Protein AF-A0A6V7V0T9-F1 (afdb_monomer_lite)

Organism: Meloidogyne enterolobii (NCBI:txid390850)

Secondary structure (DSSP, 8-state):
--SSSHHHHHHHHHHHHHHHTSS-PPP--------PPP------S--PPPPPHHHHHHHHHHHHHHHHHHHHHHHHHHHH----S-TTSEEEEEETTTEEEEEESS-HHHHHHHHHIIIIIHHHHHHHHHHHHHGGGTS-HHHHHHHHHHHHHHHHHHHH-HHHHHHHHHHHHHHHHHHHHH--HHHHHHHHHHHHHHHHHSGGGT-S-HHHHHHHHHHHHHHHHHHHHHHHHHHHHHHHHHGGG--

Radius of gyration: 28.87 Å; chains: 1; bounding box: 74×53×65 Å

Sequence (247 aa):
MTHRYKNGLNNKIEQEQQNSIKQHPPNPSNPLNPSIPPHKSTSPLFNYPPLPKWEMRICWLISFGTVAYAWFCVWLASSKWEFKIGRSQASISNLPFFGMKIKDESNWEWFRWSPFATSQYLPLLVGHSILFNFLPVFFPERIWNKIYLVLSMAGSAWVFTPRLLLASLMQGFLILGFTLYFRQTFVVWLSALPILYVVMNHTDWIHNDVFLVLLFISYTLLSYISFCLELVKTFGGKTRRKTSWKT

pLDDT: mean 77.86, std 16.86, range [38.59, 97.0]

Foldseek 3Di:
DPPPPVVVVVVVVVVVVVVVVPPDDDDPDDDDDPDPDPPPPPDPPDDDDPPDPVVVVVVVVVVVVVVVVVVVVVVVCQVPDDDPDPPPFWDFDQDVPPGTDIDGPPCVLCVVCVCLCPPQVVVLVVVLVVCVVPVCVPDPPVVCVVVNVVVVLVSCCVSQNNLLSVLLVVLLVQLLVQCVVPLDLVSSVVSLVVSLVCCQPVVVVRDPDSSSSCVSNVVSSVVSSVVSNVVSVVVVVVVVVVVPPDD

Structure (mmCIF, N/CA/C/O backbone):
data_AF-A0A6V7V0T9-F1
#
_entry.id   AF-A0A6V7V0T9-F1
#
loop_
_atom_site.group_PDB
_atom_site.id
_atom_site.type_symbol
_atom_site.label_atom_id
_atom_site.label_alt_id
_atom_site.label_comp_id
_atom_site.label_asym_id
_atom_site.label_entity_id
_atom_site.label_seq_id
_atom_site.pdbx_PDB_ins_code
_atom_site.Cartn_x
_atom_site.Cartn_y
_atom_site.Cartn_z
_atom_site.occupancy
_atom_site.B_iso_or_equiv
_atom_site.auth_seq_id
_atom_site.auth_comp_id
_atom_site.auth_asym_id
_atom_site.auth_atom_id
_atom_site.pdbx_PDB_model_num
ATOM 1 N N . MET A 1 1 ? -44.231 24.595 -2.207 1.00 47.56 1 MET A N 1
ATOM 2 C CA . MET A 1 1 ? -45.364 23.716 -1.821 1.00 47.56 1 MET A CA 1
ATOM 3 C C . MET A 1 1 ? -44.889 22.309 -1.419 1.00 47.56 1 MET A C 1
ATOM 5 O O . MET A 1 1 ? -45.430 21.317 -1.875 1.00 47.56 1 MET A O 1
ATOM 9 N N . THR A 1 2 ? -43.896 22.190 -0.533 1.00 47.31 2 THR A N 1
ATOM 10 C CA . THR A 1 2 ? -43.277 20.891 -0.164 1.00 47.31 2 THR A CA 1
ATOM 11 C C . THR A 1 2 ? -43.264 20.629 1.345 1.00 47.31 2 THR A C 1
ATOM 13 O O . THR A 1 2 ? -42.843 19.567 1.787 1.00 47.31 2 THR A O 1
ATOM 16 N N . HIS A 1 3 ? -43.787 21.560 2.151 1.00 44.38 3 HIS A N 1
ATOM 17 C CA . HIS A 1 3 ? -43.772 21.465 3.615 1.00 44.38 3 HIS A CA 1
ATOM 18 C C . HIS A 1 3 ? -45.053 20.875 4.236 1.00 44.38 3 HIS A C 1
ATOM 20 O O . HIS A 1 3 ? -45.062 20.574 5.425 1.00 44.38 3 HIS A O 1
ATOM 26 N N . ARG A 1 4 ? -46.128 20.674 3.454 1.00 45.56 4 ARG A N 1
ATOM 27 C CA . ARG A 1 4 ? -47.419 20.148 3.956 1.00 45.56 4 ARG A CA 1
ATOM 28 C C . ARG A 1 4 ? -47.570 18.624 3.875 1.00 45.56 4 ARG A C 1
ATOM 30 O O . ARG A 1 4 ? -48.414 18.082 4.572 1.00 45.56 4 ARG A O 1
ATOM 37 N N . TYR A 1 5 ? -46.752 17.934 3.077 1.00 43.44 5 TYR A N 1
ATOM 38 C CA . TYR A 1 5 ? -46.884 16.482 2.874 1.00 43.44 5 TYR A CA 1
ATOM 39 C C . TYR A 1 5 ? -46.157 15.636 3.935 1.00 43.44 5 TYR A C 1
ATOM 41 O O . TYR A 1 5 ? -46.573 14.516 4.214 1.00 43.44 5 TYR A O 1
ATOM 49 N N . LYS A 1 6 ? -45.110 16.169 4.582 1.00 47.28 6 LYS A N 1
ATOM 50 C CA . LYS A 1 6 ? -44.353 15.428 5.612 1.00 47.28 6 LYS A CA 1
ATOM 51 C C . LYS A 1 6 ? -45.116 15.243 6.928 1.00 47.28 6 LYS A C 1
ATOM 53 O O . LYS A 1 6 ? -44.933 14.225 7.583 1.00 47.28 6 LYS A O 1
ATOM 58 N N . ASN A 1 7 ? -46.006 16.168 7.286 1.00 48.03 7 ASN A N 1
ATOM 59 C CA . ASN A 1 7 ? -46.720 16.097 8.565 1.00 48.03 7 ASN A CA 1
ATOM 60 C C . ASN A 1 7 ? -47.875 15.079 8.553 1.00 48.03 7 ASN A C 1
ATOM 62 O O . ASN A 1 7 ? -48.229 14.552 9.600 1.00 48.03 7 ASN A O 1
ATOM 66 N N . GLY A 1 8 ? -48.437 14.760 7.380 1.00 46.69 8 GLY A N 1
ATOM 67 C CA . GLY A 1 8 ? -49.516 13.770 7.265 1.00 46.69 8 GLY A CA 1
ATOM 68 C C . GLY A 1 8 ? -49.041 12.318 7.389 1.00 46.69 8 GLY A C 1
ATOM 69 O O . GLY A 1 8 ? -49.789 11.472 7.869 1.00 46.69 8 GLY A O 1
ATOM 70 N N . LEU A 1 9 ? -47.796 12.028 6.991 1.00 52.12 9 LEU A N 1
ATOM 71 C CA . LEU A 1 9 ? -47.254 10.667 7.023 1.00 52.12 9 LEU A CA 1
ATOM 72 C C . LEU A 1 9 ? -46.860 10.235 8.446 1.00 52.12 9 LEU A C 1
ATOM 74 O O . LEU A 1 9 ? -47.127 9.101 8.830 1.00 52.12 9 LEU A O 1
ATOM 78 N N . ASN A 1 10 ? -46.295 11.147 9.246 1.00 51.97 10 ASN A N 1
ATOM 79 C CA . ASN A 1 10 ? -45.895 10.843 10.625 1.00 51.97 10 ASN A CA 1
ATOM 80 C C . ASN A 1 10 ? -47.097 10.533 11.530 1.00 51.97 10 ASN A C 1
ATOM 82 O O . ASN A 1 10 ? -47.052 9.567 12.284 1.00 51.97 10 ASN A O 1
ATOM 86 N N . ASN A 1 11 ? -48.201 11.271 11.387 1.00 53.25 11 ASN A N 1
ATOM 87 C CA . ASN A 1 11 ? -49.389 11.054 12.220 1.00 53.25 11 ASN A CA 1
ATOM 88 C C . ASN A 1 11 ? -50.080 9.708 11.934 1.00 53.25 11 ASN A C 1
ATOM 90 O O . ASN A 1 11 ? -50.718 9.141 12.818 1.00 53.25 11 ASN A O 1
ATOM 94 N N . LYS A 1 12 ? -49.947 9.179 10.710 1.00 56.56 12 LYS A N 1
ATOM 95 C CA . LYS A 1 12 ? -50.538 7.887 10.335 1.00 56.56 12 LYS A CA 1
ATOM 96 C C . LYS A 1 12 ? -49.750 6.703 10.914 1.00 56.56 12 LYS A C 1
ATOM 98 O O . LYS A 1 12 ? -50.355 5.723 11.335 1.00 56.56 12 LYS A O 1
ATOM 103 N N . ILE A 1 13 ? -48.423 6.829 11.004 1.00 57.12 13 ILE A N 1
ATOM 104 C CA . ILE A 1 13 ? -47.539 5.803 11.583 1.00 57.12 13 ILE A CA 1
ATOM 105 C C . ILE A 1 13 ? -47.730 5.711 13.108 1.00 57.12 13 ILE A C 1
ATOM 107 O O . ILE A 1 13 ? -47.770 4.610 13.656 1.00 57.12 13 ILE A O 1
ATOM 111 N N . GLU A 1 14 ? -47.925 6.842 13.797 1.00 56.81 14 GLU A N 1
ATOM 112 C CA . GLU A 1 14 ? -48.186 6.849 15.246 1.00 56.81 14 GLU A CA 1
ATOM 113 C C . GLU A 1 14 ? -49.539 6.208 15.610 1.00 56.81 14 GLU A C 1
ATOM 115 O O . GLU A 1 14 ? -49.636 5.493 16.611 1.00 56.81 14 GLU A O 1
ATOM 120 N N . GLN A 1 15 ? -50.572 6.380 14.774 1.00 55.31 15 GLN A N 1
ATOM 121 C CA . GLN A 1 15 ? -51.881 5.754 14.998 1.00 55.31 15 GLN A CA 1
ATOM 122 C C . GLN A 1 15 ? -51.881 4.236 14.747 1.00 55.31 15 GLN A C 1
ATOM 124 O O . GLN A 1 15 ? -52.526 3.499 15.495 1.00 55.31 15 GLN A O 1
ATOM 129 N N . GLU A 1 16 ? -51.139 3.740 13.750 1.00 55.50 16 GLU A N 1
ATOM 130 C CA . GLU A 1 16 ? -50.997 2.291 13.523 1.00 55.50 16 GLU A CA 1
ATOM 131 C C . GLU A 1 16 ? -50.195 1.607 14.644 1.00 55.50 16 GLU A C 1
ATOM 133 O O . GLU A 1 16 ? -50.571 0.519 15.090 1.00 55.50 16 GLU A O 1
ATOM 138 N N . GLN A 1 17 ? -49.166 2.267 15.194 1.00 52.41 17 GLN A N 1
ATOM 139 C CA . GLN A 1 17 ? -48.431 1.740 16.351 1.00 52.41 17 GLN A CA 1
ATOM 140 C C . GLN A 1 17 ? -49.279 1.695 17.630 1.00 52.41 17 GLN A C 1
ATOM 142 O O . GLN A 1 17 ? -49.216 0.706 18.361 1.00 52.41 17 GLN A O 1
ATOM 147 N N . GLN A 1 18 ? -50.110 2.708 17.900 1.00 50.44 18 GLN A N 1
ATOM 148 C CA . GLN A 1 18 ? -50.985 2.694 19.080 1.00 50.44 18 GLN A CA 1
ATOM 149 C C . GLN A 1 18 ? -52.107 1.653 18.992 1.00 50.44 18 GLN A C 1
ATOM 151 O O . GLN A 1 18 ? -52.486 1.081 20.018 1.00 50.44 18 GLN A O 1
ATOM 156 N N . ASN A 1 19 ? -52.611 1.364 17.791 1.00 52.00 19 ASN A N 1
ATOM 157 C CA . ASN A 1 19 ? -53.649 0.351 17.606 1.00 52.00 19 ASN A CA 1
ATOM 158 C C . ASN A 1 19 ? -53.100 -1.082 17.684 1.00 52.00 19 ASN A C 1
ATOM 160 O O . ASN A 1 19 ? -53.787 -1.956 18.211 1.00 52.00 19 ASN A O 1
ATOM 164 N N . SER A 1 20 ? -51.846 -1.321 17.281 1.00 48.56 20 SER A N 1
ATOM 165 C CA . SER A 1 20 ? -51.213 -2.644 17.415 1.00 48.56 20 SER A CA 1
ATOM 166 C C . SER A 1 20 ? -50.899 -3.035 18.869 1.00 48.56 20 SER A C 1
ATOM 168 O O . SER A 1 20 ? -50.759 -4.220 19.160 1.00 48.56 20 SER A O 1
ATOM 170 N N . ILE A 1 21 ? -50.805 -2.071 19.793 1.00 50.53 21 ILE A N 1
ATOM 171 C CA . ILE A 1 21 ? -50.492 -2.326 21.213 1.00 50.53 21 ILE A CA 1
ATOM 172 C C . ILE A 1 21 ? -51.743 -2.740 22.017 1.00 50.53 21 ILE A C 1
ATOM 174 O O . ILE A 1 21 ? -51.621 -3.337 23.084 1.00 50.53 21 ILE A O 1
ATOM 178 N N . LYS A 1 22 ? -52.962 -2.488 21.517 1.00 47.97 22 LYS A N 1
ATOM 179 C CA . LYS A 1 22 ? -54.207 -2.690 22.286 1.00 47.97 22 LYS A CA 1
ATOM 180 C C . LYS A 1 22 ? -54.909 -4.045 22.104 1.00 47.97 22 LYS A C 1
ATOM 182 O O . LYS A 1 22 ? -55.964 -4.231 22.703 1.00 47.97 22 LYS A O 1
ATOM 187 N N . GLN A 1 23 ? -54.374 -4.994 21.329 1.00 46.47 23 GLN A N 1
ATOM 188 C CA . GLN A 1 23 ? -55.125 -6.204 20.934 1.00 46.47 23 GLN A CA 1
ATOM 189 C C . GLN A 1 23 ? -54.589 -7.567 21.409 1.00 46.47 23 GLN A C 1
ATOM 191 O O . GLN A 1 23 ? -54.980 -8.585 20.846 1.00 46.47 23 GLN A O 1
ATOM 196 N N . HIS A 1 24 ? -53.798 -7.653 22.484 1.00 42.88 24 HIS A N 1
ATOM 197 C CA . HIS A 1 24 ? -53.514 -8.963 23.092 1.00 42.88 24 HIS A CA 1
ATOM 198 C C . HIS A 1 24 ? -53.869 -9.030 24.585 1.00 42.88 24 HIS A C 1
ATOM 200 O O . HIS A 1 24 ? -53.181 -8.413 25.398 1.00 42.88 24 HIS A O 1
ATOM 206 N N . PRO A 1 25 ? -54.913 -9.790 24.979 1.00 50.69 25 PRO A N 1
ATOM 207 C CA . PRO A 1 25 ? -55.096 -10.174 26.373 1.00 50.69 25 PRO A CA 1
ATOM 208 C C . PRO A 1 25 ? -54.013 -11.195 26.785 1.00 50.69 25 PRO A C 1
ATOM 210 O O . PRO A 1 25 ? -53.627 -12.038 25.969 1.00 50.69 25 PRO A O 1
ATOM 213 N N . PRO A 1 26 ? -53.508 -11.151 28.032 1.00 42.84 26 PRO A N 1
ATOM 214 C CA . PRO A 1 26 ? -52.480 -12.074 28.493 1.00 42.84 26 PRO A CA 1
ATOM 215 C C . PRO A 1 26 ? -53.071 -13.466 28.754 1.00 42.84 26 PRO A C 1
ATOM 217 O O . PRO A 1 26 ? -53.949 -13.645 29.595 1.00 42.84 26 PRO A O 1
ATOM 220 N N . ASN A 1 27 ? -52.555 -14.455 28.027 1.00 40.19 27 ASN A N 1
ATOM 221 C CA . ASN A 1 27 ? -52.822 -15.876 28.224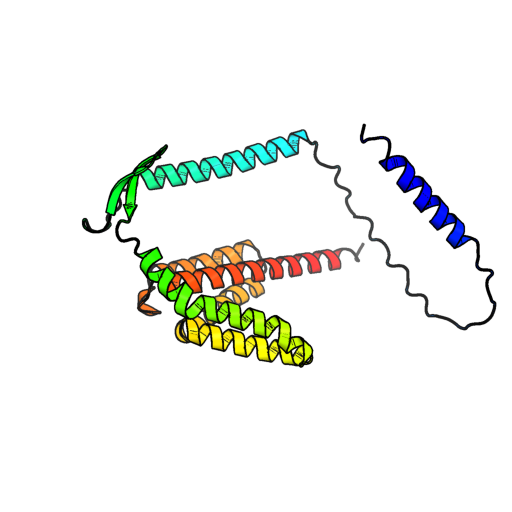 1.00 40.19 27 ASN A CA 1
ATOM 222 C C . ASN A 1 27 ? -51.973 -16.396 29.409 1.00 40.19 27 ASN A C 1
ATOM 224 O O . ASN A 1 27 ? -50.744 -16.288 29.346 1.00 40.19 27 ASN A O 1
ATOM 228 N N . PRO A 1 28 ? -52.560 -16.933 30.496 1.00 53.31 28 PRO A N 1
ATOM 229 C CA . PRO A 1 28 ? -51.805 -17.364 31.664 1.00 53.31 28 PRO A CA 1
ATOM 230 C C . PRO A 1 28 ? -51.425 -18.841 31.526 1.00 53.31 28 PRO A C 1
ATOM 232 O O . PRO A 1 28 ? -52.119 -19.718 32.026 1.00 53.31 28 PRO A O 1
ATOM 235 N N . SER A 1 29 ? -50.338 -19.130 30.813 1.00 53.78 29 SER A N 1
ATOM 236 C CA . SER A 1 29 ? -49.554 -20.369 30.975 1.00 53.78 29 SER A CA 1
ATOM 237 C C . SER A 1 29 ? -48.424 -20.424 29.950 1.00 53.78 29 SER A C 1
ATOM 239 O O . SER A 1 29 ? -48.600 -20.908 28.840 1.00 53.78 29 SER A O 1
ATOM 241 N N . ASN A 1 30 ? -47.237 -19.941 30.321 1.00 38.59 30 ASN A N 1
ATOM 242 C CA . ASN A 1 30 ? -45.994 -20.545 29.845 1.00 38.59 30 ASN A CA 1
ATOM 243 C C . ASN A 1 30 ? -44.810 -20.161 30.750 1.00 38.59 30 ASN A C 1
ATOM 245 O O . ASN A 1 30 ? -44.738 -19.019 31.211 1.00 38.59 30 ASN A O 1
ATOM 249 N N . PRO A 1 31 ? -43.917 -21.119 31.055 1.00 51.09 31 PRO A N 1
ATOM 250 C CA . PRO A 1 31 ? -42.887 -20.971 32.073 1.00 51.09 31 PRO A CA 1
ATOM 251 C C . PRO A 1 31 ? -41.726 -20.083 31.607 1.00 51.09 31 PRO A C 1
ATOM 253 O O . PRO A 1 31 ? -41.424 -19.996 30.419 1.00 51.09 31 PRO A O 1
ATOM 256 N N . LEU A 1 32 ? -41.102 -19.439 32.600 1.00 49.91 32 LEU A N 1
ATOM 257 C CA . LEU A 1 32 ? -39.910 -18.584 32.572 1.00 49.91 32 LEU A CA 1
ATOM 258 C C . LEU A 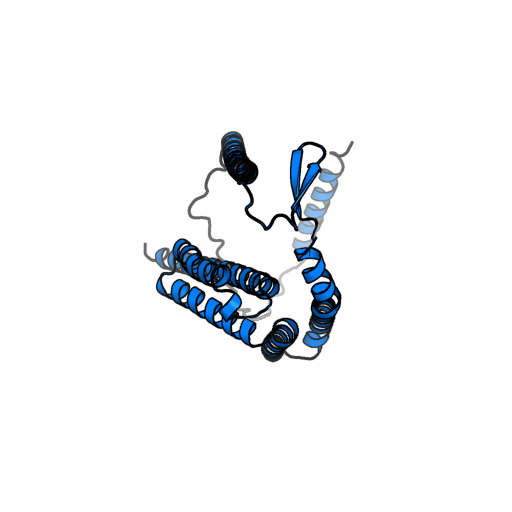1 32 ? -39.089 -18.616 31.270 1.00 49.91 32 LEU A C 1
ATOM 260 O O . LEU A 1 32 ? -38.231 -19.474 31.066 1.00 49.91 32 LEU A O 1
ATOM 264 N N . ASN A 1 33 ? -39.256 -17.569 30.467 1.00 43.84 33 ASN A N 1
ATOM 265 C CA . ASN A 1 33 ? -38.219 -17.121 29.549 1.00 43.84 33 ASN A CA 1
ATOM 266 C C . ASN A 1 33 ? -37.201 -16.323 30.391 1.00 43.84 33 ASN A C 1
ATOM 268 O O . ASN A 1 33 ? -37.620 -15.361 31.045 1.00 43.84 33 ASN A O 1
ATOM 272 N N . PRO A 1 34 ? -35.908 -16.694 30.462 1.00 52.22 34 PRO A N 1
ATOM 273 C CA . PRO A 1 34 ? -34.934 -15.937 31.239 1.00 52.22 34 PRO A CA 1
ATOM 274 C C . PRO A 1 34 ? -34.841 -14.525 30.662 1.00 52.22 34 PRO A C 1
ATOM 276 O O . PRO A 1 34 ? -34.392 -14.313 29.537 1.00 52.22 34 PRO A O 1
ATOM 279 N N . SER A 1 35 ? -35.323 -13.562 31.444 1.00 51.84 35 SER A N 1
ATOM 280 C CA . SER A 1 35 ? -35.293 -12.141 31.141 1.00 51.84 35 SER A CA 1
ATOM 281 C C . SER A 1 35 ? -33.858 -11.724 30.841 1.00 51.84 35 SER A C 1
ATOM 283 O O . SER A 1 35 ? -33.036 -11.596 31.752 1.00 51.84 35 SER A O 1
ATOM 285 N N . ILE A 1 36 ? -33.554 -11.515 29.561 1.00 60.75 36 ILE A N 1
ATOM 286 C CA . ILE A 1 36 ? -32.349 -10.809 29.141 1.00 60.75 36 ILE A CA 1
ATOM 287 C C . ILE A 1 36 ? -32.422 -9.444 29.839 1.00 60.75 36 ILE A C 1
ATOM 289 O O . ILE A 1 36 ? -33.394 -8.716 29.615 1.00 60.75 36 ILE A O 1
ATOM 293 N N . PRO A 1 37 ? -31.475 -9.101 30.732 1.00 60.50 37 PRO A N 1
ATOM 294 C CA . PRO A 1 37 ? -31.528 -7.824 31.422 1.00 60.50 37 PRO A CA 1
ATOM 295 C C . PRO A 1 37 ? -31.515 -6.712 30.366 1.00 60.50 37 PRO A C 1
ATOM 297 O O . PRO A 1 37 ? -30.734 -6.796 29.411 1.00 60.50 37 PRO A O 1
ATOM 300 N N . PRO A 1 38 ? -32.371 -5.682 30.496 1.00 59.09 38 PRO A N 1
ATOM 301 C CA . PRO A 1 38 ? -32.400 -4.586 29.544 1.00 59.09 38 PRO A CA 1
ATOM 302 C C . PRO A 1 38 ? -30.994 -4.001 29.444 1.00 59.09 38 PRO A C 1
ATOM 304 O O . PRO A 1 38 ? -30.369 -3.678 30.458 1.00 59.09 38 PRO A O 1
ATOM 307 N N . HIS A 1 39 ? -30.482 -3.914 28.216 1.00 53.84 39 HIS A N 1
ATOM 308 C CA . HIS A 1 39 ? -29.192 -3.307 27.927 1.00 53.84 39 HIS A CA 1
ATOM 309 C C . HIS A 1 39 ? -29.206 -1.896 28.525 1.00 53.84 39 HIS A C 1
ATOM 311 O O . HIS A 1 39 ? -29.879 -1.003 28.014 1.00 53.84 39 HIS A O 1
ATOM 317 N N . LYS A 1 40 ? -28.520 -1.716 29.661 1.00 60.84 40 LYS A N 1
ATOM 318 C CA . LYS A 1 40 ? -28.460 -0.448 30.389 1.00 60.84 40 LYS A CA 1
ATOM 319 C C . LYS A 1 40 ? -27.878 0.583 29.427 1.00 60.84 40 LYS A C 1
ATOM 321 O O . LYS A 1 40 ? -26.689 0.518 29.111 1.00 60.84 40 LYS A O 1
ATOM 326 N N . SER A 1 41 ? -28.718 1.477 28.906 1.00 59.81 41 SER A N 1
ATOM 327 C CA . SER A 1 41 ? -28.283 2.565 28.038 1.00 59.81 41 SER A CA 1
ATOM 328 C C . SER A 1 41 ? -27.290 3.397 28.837 1.00 59.81 41 SER A C 1
ATOM 330 O O . SER A 1 41 ? -27.665 4.077 29.791 1.00 59.81 41 SER A O 1
ATOM 332 N N . THR A 1 42 ? -26.006 3.275 28.521 1.00 63.94 42 THR A N 1
ATOM 333 C CA . THR A 1 42 ? -24.962 4.068 29.161 1.00 63.94 42 THR A CA 1
ATOM 334 C C . THR A 1 42 ? -25.188 5.522 28.789 1.00 63.94 42 THR A C 1
ATOM 336 O O . THR A 1 42 ? -24.856 5.933 27.677 1.00 63.94 42 THR A O 1
ATOM 339 N N . SER A 1 43 ? -25.774 6.284 29.711 1.00 66.12 43 SER A N 1
ATOM 340 C CA . SER A 1 43 ? -25.815 7.738 29.643 1.00 66.12 43 SER A CA 1
ATOM 341 C C . SER A 1 43 ? -24.380 8.241 29.460 1.00 66.12 43 SER A C 1
ATOM 343 O O . SER A 1 43 ? -23.495 7.803 30.205 1.00 66.12 43 SER A O 1
ATOM 345 N N . PRO A 1 44 ? -24.096 9.097 28.466 1.00 69.19 44 PRO A N 1
ATOM 346 C CA . PRO A 1 44 ? -22.751 9.627 28.296 1.00 69.19 44 PRO A CA 1
ATOM 347 C C . PRO A 1 44 ? -22.344 10.375 29.574 1.00 69.19 44 PRO A C 1
ATOM 349 O O . PRO A 1 44 ? -23.062 11.267 30.015 1.00 69.19 44 PRO A O 1
ATOM 352 N N . LEU A 1 45 ? -21.190 10.020 30.163 1.00 71.25 45 LEU A N 1
ATOM 353 C CA . LEU A 1 45 ? -20.651 10.675 31.371 1.00 71.25 45 LEU A CA 1
ATOM 354 C C . LEU A 1 45 ? -20.384 12.178 31.173 1.00 71.25 45 LEU A C 1
ATOM 356 O O . LEU A 1 45 ? -20.190 12.902 32.143 1.00 71.25 45 LEU A O 1
ATOM 360 N N . PHE A 1 46 ? -20.356 12.645 29.926 1.00 70.69 46 PHE A N 1
ATOM 361 C CA . PHE A 1 46 ? -20.183 14.047 29.596 1.00 70.69 46 PHE A CA 1
ATOM 362 C C . PHE A 1 46 ? -20.968 14.362 28.323 1.00 70.69 46 PHE A C 1
ATOM 364 O O . PHE A 1 46 ? -20.629 13.884 27.239 1.00 70.69 46 PHE A O 1
ATOM 371 N N . ASN A 1 47 ? -22.043 15.136 28.457 1.00 70.56 47 ASN A N 1
ATOM 372 C CA . ASN A 1 47 ? -22.785 15.651 27.316 1.00 70.56 47 ASN A CA 1
ATOM 373 C C . ASN A 1 47 ? -22.147 16.988 26.924 1.00 70.56 47 ASN A C 1
ATOM 375 O O . ASN A 1 47 ? -22.434 18.014 27.538 1.00 70.56 47 ASN A O 1
ATOM 379 N N . TYR A 1 48 ? -21.211 16.968 25.971 1.00 72.00 48 TYR A N 1
ATOM 380 C CA . TYR A 1 48 ? -20.620 18.209 25.474 1.00 72.00 48 TYR A CA 1
ATOM 381 C C . TYR A 1 48 ? -21.714 19.028 24.780 1.00 72.00 48 TYR A C 1
ATOM 383 O O . TYR A 1 48 ? -22.360 18.500 23.867 1.00 72.00 48 TYR A O 1
ATOM 391 N N . PRO A 1 49 ? -21.935 20.298 25.167 1.00 79.69 49 PRO A N 1
ATOM 392 C CA . PRO A 1 49 ? -22.798 21.160 24.383 1.00 79.69 49 PRO A CA 1
ATOM 393 C C . PRO A 1 49 ? -22.211 21.253 22.965 1.00 79.69 49 PRO A C 1
ATOM 395 O O . PRO A 1 49 ? -20.987 21.348 22.818 1.00 79.69 49 PRO A O 1
ATOM 398 N N . PRO A 1 50 ? -23.043 21.177 21.912 1.00 78.19 50 PRO A N 1
ATOM 399 C CA . PRO A 1 50 ? -22.554 21.320 20.549 1.00 78.19 50 PRO A CA 1
ATOM 400 C C . PRO A 1 50 ? -21.818 22.656 20.435 1.00 78.19 50 PRO A C 1
ATOM 402 O O . PRO A 1 50 ? -22.367 23.685 20.838 1.00 78.19 50 PRO A O 1
ATOM 405 N N . LEU A 1 51 ? -20.584 22.631 19.910 1.00 78.38 51 LEU A N 1
ATOM 406 C CA . LEU A 1 51 ? -19.804 23.855 19.734 1.00 78.38 51 LEU A CA 1
ATOM 407 C C . LEU A 1 51 ? -20.653 24.891 18.980 1.00 78.38 51 LEU A C 1
ATOM 409 O O . LEU A 1 51 ? -21.365 24.524 18.030 1.00 78.38 51 LEU A O 1
ATOM 413 N N . PRO A 1 52 ? -20.581 26.177 19.365 1.00 89.31 52 PRO A N 1
ATOM 414 C CA . PRO A 1 52 ? -21.227 27.245 18.628 1.00 89.31 52 PRO A CA 1
ATOM 415 C C . PRO A 1 52 ? -20.906 27.109 17.140 1.00 89.31 52 PRO A C 1
ATOM 417 O O . PRO A 1 52 ? -19.749 26.969 16.740 1.00 89.31 52 PRO A O 1
ATOM 420 N N . LYS A 1 53 ? -21.937 27.162 16.289 1.00 89.56 53 LYS A N 1
ATOM 421 C CA . LYS A 1 53 ? -21.783 26.952 14.837 1.00 89.56 53 LYS A CA 1
ATOM 422 C C . LYS A 1 53 ? -20.724 27.875 14.215 1.00 89.56 53 LYS A C 1
ATOM 424 O O . LYS A 1 53 ? -20.165 27.539 13.176 1.00 89.56 53 LYS A O 1
ATOM 429 N N . TRP A 1 54 ? -20.469 29.030 14.830 1.00 91.62 54 TRP A N 1
ATOM 430 C CA . TRP A 1 54 ? -19.467 29.995 14.388 1.00 91.62 54 TRP A CA 1
ATOM 431 C C . TRP A 1 54 ? -18.028 29.541 14.684 1.00 91.62 54 TRP A C 1
ATOM 433 O O . TRP A 1 54 ? -17.192 29.599 13.788 1.00 91.62 54 TRP A O 1
ATOM 443 N N . GLU A 1 55 ? -17.759 28.981 15.868 1.00 89.94 55 GLU A N 1
ATOM 444 C CA . GLU A 1 55 ? -16.450 28.401 16.208 1.00 89.94 55 GLU A CA 1
ATOM 445 C C . GLU A 1 55 ? -16.096 27.250 15.268 1.00 89.94 55 GLU A C 1
ATOM 447 O O . GLU A 1 55 ? -14.988 27.192 14.745 1.00 89.94 55 GLU A O 1
ATOM 452 N N . MET A 1 56 ? -17.065 26.385 14.950 1.00 88.69 56 MET A N 1
ATOM 453 C CA . MET A 1 56 ? -16.831 25.285 14.014 1.00 88.69 56 MET A CA 1
ATOM 454 C C . MET A 1 56 ? -16.505 25.786 12.599 1.00 88.69 56 MET A C 1
ATOM 456 O O . MET A 1 56 ? -15.652 25.210 11.927 1.00 88.69 56 MET A O 1
ATOM 460 N N . ARG A 1 57 ? -17.129 26.884 12.150 1.00 93.06 57 ARG A N 1
ATOM 461 C CA . ARG A 1 57 ? -16.788 27.531 10.870 1.00 93.06 57 ARG A CA 1
ATOM 462 C C . ARG A 1 57 ? -15.376 28.108 10.886 1.00 93.06 57 ARG A C 1
ATOM 464 O O . ARG A 1 57 ? -14.671 27.946 9.897 1.00 93.06 57 ARG A O 1
ATOM 471 N N . ILE A 1 58 ? -14.953 28.726 11.991 1.00 94.50 58 ILE A N 1
ATOM 472 C CA . ILE A 1 58 ? -13.577 29.215 12.151 1.00 94.50 58 ILE A CA 1
ATOM 473 C C . ILE A 1 58 ? -12.592 28.050 12.133 1.00 94.50 58 ILE A C 1
ATOM 475 O O . ILE A 1 58 ? -11.618 28.105 11.392 1.00 94.50 58 ILE A O 1
ATOM 479 N N . CYS A 1 59 ? -12.847 26.976 12.887 1.00 91.12 59 CYS A N 1
ATOM 480 C CA . CYS A 1 59 ? -11.988 25.793 12.882 1.00 91.12 59 CYS A CA 1
ATOM 481 C C . CYS A 1 59 ? -11.848 25.209 11.473 1.00 91.12 59 CYS A C 1
ATOM 483 O O . CYS A 1 59 ? -10.737 24.878 11.061 1.00 91.12 59 CYS A O 1
ATOM 485 N N . TRP A 1 60 ? -12.943 25.134 10.711 1.00 94.81 60 TRP A N 1
ATOM 486 C CA . TRP A 1 60 ? -12.903 24.706 9.314 1.00 94.81 60 TRP A CA 1
ATOM 487 C C . TRP A 1 60 ? -12.114 25.668 8.428 1.00 94.81 60 TRP A C 1
ATOM 489 O O . TRP A 1 60 ? -11.310 25.212 7.623 1.00 94.81 60 TRP A O 1
ATOM 499 N N . LEU A 1 61 ? -12.298 26.978 8.593 1.00 96.75 61 LEU A N 1
ATOM 500 C CA . LEU A 1 61 ? -11.601 27.996 7.809 1.00 96.75 61 LEU A CA 1
ATOM 501 C C . LEU A 1 61 ? -10.096 27.993 8.087 1.00 96.75 61 LEU A C 1
ATOM 503 O O . LEU A 1 61 ? -9.308 28.025 7.147 1.00 96.75 61 LEU A O 1
ATOM 507 N N . ILE A 1 62 ? -9.695 27.889 9.355 1.00 95.81 62 ILE A N 1
ATOM 508 C CA . ILE A 1 62 ? -8.291 27.758 9.756 1.00 95.81 62 ILE A CA 1
ATOM 509 C C . ILE A 1 62 ? -7.715 26.452 9.210 1.00 95.81 62 ILE A C 1
ATOM 511 O O . ILE A 1 62 ? -6.660 26.486 8.590 1.00 95.81 62 ILE A O 1
ATOM 515 N N . SER A 1 63 ? -8.409 25.320 9.381 1.00 93.88 63 SER A N 1
ATOM 516 C CA . SER A 1 63 ? -7.933 24.020 8.879 1.00 93.88 63 SER A CA 1
ATOM 517 C C . SER A 1 63 ? -7.79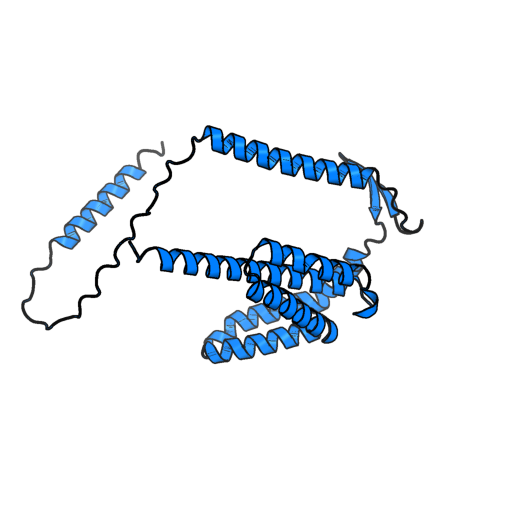1 24.006 7.357 1.00 93.88 63 SER A C 1
ATOM 519 O O . SER A 1 63 ? -6.826 23.475 6.819 1.00 93.88 63 SER A O 1
ATOM 521 N N . PHE A 1 64 ? -8.738 24.616 6.647 1.00 96.38 64 PHE A N 1
ATOM 522 C CA . PHE A 1 64 ? -8.660 24.748 5.198 1.00 96.38 64 PHE A CA 1
ATOM 523 C C . PHE A 1 64 ? -7.527 25.694 4.793 1.00 96.38 64 PHE A C 1
ATOM 525 O O . PHE A 1 64 ? -6.763 25.381 3.886 1.00 96.38 64 PHE A O 1
ATOM 532 N N . GLY A 1 65 ? -7.377 26.818 5.497 1.00 97.00 65 GLY A N 1
ATOM 533 C CA . GLY A 1 65 ? -6.312 27.790 5.274 1.00 97.00 65 GLY A CA 1
ATOM 534 C C . GLY A 1 65 ? -4.919 27.204 5.497 1.00 97.00 65 GLY A C 1
ATOM 535 O O . GLY A 1 65 ? -4.027 27.449 4.691 1.00 97.00 65 GLY A O 1
ATOM 536 N N . THR A 1 66 ? -4.727 26.382 6.532 1.00 95.69 66 THR A N 1
ATOM 537 C CA . THR A 1 66 ? -3.441 25.720 6.798 1.00 95.69 66 THR A CA 1
ATOM 538 C C . THR A 1 66 ? -3.115 24.671 5.745 1.00 95.69 66 THR A C 1
ATOM 540 O O . THR A 1 66 ? -1.979 24.629 5.282 1.00 95.69 66 THR A O 1
ATOM 543 N N . VAL A 1 67 ? -4.092 23.869 5.308 1.00 93.44 67 VAL A N 1
ATOM 544 C CA . VAL A 1 67 ? -3.898 22.901 4.215 1.00 93.44 67 VAL A CA 1
ATOM 545 C C . VAL A 1 67 ? -3.607 23.619 2.896 1.00 93.44 67 VAL A C 1
ATOM 547 O O . VAL A 1 67 ? -2.665 23.249 2.198 1.00 93.44 67 VAL A O 1
ATOM 550 N N . ALA A 1 68 ? -4.353 24.678 2.574 1.00 94.19 68 ALA A N 1
ATOM 551 C CA . ALA A 1 68 ? -4.127 25.483 1.377 1.00 94.19 68 ALA A CA 1
ATOM 552 C C . ALA A 1 68 ? -2.747 26.158 1.398 1.00 94.19 68 ALA A C 1
ATOM 554 O O . ALA A 1 68 ? -2.039 26.139 0.394 1.00 94.19 68 ALA A O 1
ATOM 555 N N . TYR A 1 69 ? -2.333 26.697 2.548 1.00 95.44 69 TYR A N 1
ATOM 556 C CA . TYR A 1 69 ? -1.012 27.293 2.726 1.00 95.44 69 TYR A CA 1
ATOM 557 C C . TYR A 1 69 ? 0.108 26.254 2.622 1.00 95.44 69 TYR A C 1
ATOM 559 O O . TYR A 1 69 ? 1.093 26.485 1.928 1.00 95.44 69 TYR A O 1
ATOM 567 N N . ALA A 1 70 ? -0.053 25.084 3.246 1.00 90.38 70 ALA A N 1
ATOM 568 C CA . ALA A 1 70 ? 0.899 23.986 3.118 1.00 90.38 70 ALA A CA 1
ATOM 569 C C . ALA A 1 70 ? 1.055 23.563 1.650 1.00 90.38 70 ALA A C 1
ATOM 571 O O . ALA A 1 70 ? 2.177 23.432 1.162 1.00 90.38 70 ALA A O 1
ATOM 572 N N . TRP A 1 71 ? -0.056 23.434 0.919 1.00 90.75 71 TRP A N 1
ATOM 573 C CA . TRP A 1 71 ? -0.034 23.106 -0.506 1.00 90.75 71 TRP A CA 1
ATOM 574 C C . TRP A 1 71 ? 0.604 24.210 -1.351 1.00 90.75 71 TRP A C 1
ATOM 576 O O . TRP A 1 71 ? 1.383 23.925 -2.258 1.00 90.75 71 TRP A O 1
ATOM 586 N N . PHE A 1 72 ? 0.341 25.476 -1.024 1.00 91.38 72 PHE A N 1
ATOM 587 C CA . PHE A 1 72 ? 0.988 26.617 -1.663 1.00 91.38 72 PHE A CA 1
ATOM 588 C C . PHE A 1 72 ? 2.507 26.611 -1.441 1.00 91.38 72 PHE A C 1
ATOM 590 O O . PHE A 1 72 ? 3.262 26.827 -2.386 1.00 91.38 72 PHE A O 1
ATOM 597 N N . CYS A 1 73 ? 2.973 26.300 -0.230 1.00 90.19 73 CYS A N 1
ATOM 598 C CA . CYS A 1 73 ? 4.397 26.153 0.069 1.00 90.19 73 CYS A CA 1
ATOM 599 C C . CYS A 1 73 ? 5.035 25.000 -0.714 1.00 90.19 73 CYS A C 1
ATOM 601 O O . CYS A 1 73 ? 6.122 25.175 -1.263 1.00 90.19 73 CYS A O 1
ATOM 603 N N . VAL A 1 74 ? 4.356 23.852 -0.826 1.00 86.06 74 VAL A N 1
ATOM 604 C CA . VAL A 1 74 ? 4.803 22.725 -1.667 1.00 86.06 74 VAL A CA 1
ATOM 605 C C . VAL A 1 74 ? 4.883 23.146 -3.132 1.00 86.06 74 VAL A C 1
ATOM 607 O O . VAL A 1 74 ? 5.888 22.889 -3.793 1.00 86.06 74 VAL A O 1
ATOM 610 N N . TRP A 1 75 ? 3.868 23.847 -3.635 1.00 83.06 75 TRP A N 1
ATOM 611 C CA . TRP A 1 75 ? 3.854 24.363 -5.001 1.00 83.06 75 TRP A CA 1
ATOM 612 C C . TRP A 1 75 ? 4.987 25.367 -5.251 1.00 83.06 75 TRP A C 1
ATOM 614 O O . TRP A 1 75 ? 5.659 25.295 -6.283 1.00 83.06 75 TRP A O 1
ATOM 624 N N . LEU A 1 76 ? 5.250 26.272 -4.304 1.00 87.62 76 LEU A N 1
ATOM 625 C CA . LEU A 1 76 ? 6.337 27.247 -4.386 1.00 87.62 76 LEU A CA 1
ATOM 626 C C . LEU A 1 76 ? 7.706 26.558 -4.362 1.00 87.62 76 LEU A C 1
ATOM 628 O O . LEU A 1 76 ? 8.572 26.899 -5.166 1.00 87.62 76 LEU A O 1
ATOM 632 N N . ALA A 1 77 ? 7.895 25.580 -3.473 1.00 83.88 77 ALA A N 1
ATOM 633 C CA . ALA A 1 77 ? 9.120 24.791 -3.382 1.00 83.88 77 ALA A CA 1
ATOM 634 C C . ALA A 1 77 ? 9.361 23.991 -4.668 1.00 83.88 77 ALA A C 1
ATOM 636 O O . ALA A 1 77 ? 10.444 24.064 -5.239 1.00 83.88 77 ALA A O 1
ATOM 637 N N . SER A 1 78 ? 8.330 23.314 -5.177 1.00 78.00 78 SER A N 1
ATOM 638 C CA . SER A 1 78 ? 8.378 22.578 -6.444 1.00 78.00 78 SER A CA 1
ATOM 639 C C . SER A 1 78 ? 8.674 23.494 -7.636 1.00 78.00 78 SER A C 1
ATOM 641 O O . SER A 1 78 ? 9.421 23.110 -8.527 1.00 78.00 78 SER A O 1
ATOM 643 N N . SER A 1 79 ? 8.151 24.724 -7.636 1.00 74.81 79 SER A N 1
ATOM 644 C CA . SER A 1 79 ? 8.381 25.691 -8.719 1.00 74.81 79 SER A CA 1
ATOM 645 C C . SER A 1 79 ? 9.778 26.314 -8.700 1.00 74.81 79 SER A C 1
ATOM 647 O O . SER A 1 79 ? 10.263 26.726 -9.747 1.00 74.81 79 SER A O 1
ATOM 649 N N . LYS A 1 80 ? 10.407 26.417 -7.522 1.00 79.88 80 LYS A N 1
ATOM 650 C CA . LYS A 1 80 ? 11.782 26.920 -7.356 1.00 79.88 80 LYS A CA 1
ATOM 651 C C . LYS A 1 80 ? 12.839 25.829 -7.512 1.00 79.88 80 LYS A C 1
ATOM 653 O O . LYS A 1 80 ? 14.018 26.144 -7.625 1.00 79.88 80 LYS A O 1
ATOM 658 N N . TRP A 1 81 ? 12.435 24.564 -7.457 1.00 71.75 81 TRP A N 1
ATOM 659 C CA . TRP A 1 81 ? 13.350 23.443 -7.572 1.00 71.75 81 TRP A CA 1
ATOM 660 C C . TRP A 1 81 ? 13.829 23.294 -9.016 1.00 71.75 81 TRP A C 1
ATOM 662 O O . TRP A 1 81 ? 13.064 22.930 -9.910 1.00 71.75 81 TRP A O 1
ATOM 672 N N . GLU A 1 82 ? 15.115 23.544 -9.242 1.00 64.25 82 GLU A N 1
ATOM 673 C CA . GLU A 1 82 ? 15.760 23.231 -10.512 1.00 64.25 82 GLU A CA 1
ATOM 674 C C . GLU A 1 82 ? 15.952 21.714 -10.614 1.00 64.25 82 GLU A C 1
ATOM 676 O O . GLU A 1 82 ? 16.850 21.122 -10.009 1.00 64.25 82 GLU A O 1
ATOM 681 N N . PHE A 1 83 ? 15.061 21.065 -11.362 1.00 61.03 83 PHE A N 1
ATOM 682 C CA . PHE A 1 83 ? 15.111 19.628 -11.596 1.00 61.03 83 PHE A CA 1
ATOM 683 C C . PHE A 1 83 ? 16.387 19.266 -12.370 1.00 61.03 83 PHE A C 1
ATOM 685 O O . PHE A 1 83 ? 16.511 19.546 -13.558 1.00 61.03 83 PHE A O 1
ATOM 692 N N . LYS A 1 84 ? 17.335 18.593 -11.709 1.00 61.75 84 LYS A N 1
ATOM 693 C CA . LYS A 1 84 ? 18.542 18.028 -12.339 1.00 61.75 84 LYS A CA 1
ATOM 694 C C . LYS A 1 84 ? 18.280 16.649 -12.964 1.00 61.75 84 LYS A C 1
ATOM 696 O O . LYS A 1 84 ? 19.118 15.758 -12.861 1.00 61.75 84 LYS A O 1
ATOM 701 N N . ILE A 1 85 ? 17.112 16.444 -13.573 1.00 55.97 85 ILE A N 1
ATOM 702 C CA . ILE A 1 85 ? 16.903 15.274 -14.435 1.00 55.97 85 ILE A CA 1
ATOM 703 C C . ILE A 1 85 ? 17.720 15.503 -15.707 1.00 55.97 85 ILE A C 1
ATOM 705 O O . ILE A 1 85 ? 17.800 16.629 -16.201 1.00 55.97 85 ILE A O 1
ATOM 709 N N . GLY A 1 86 ? 18.396 14.459 -16.194 1.00 54.91 86 GLY A N 1
ATOM 710 C CA . GLY A 1 86 ? 19.221 14.537 -17.398 1.00 54.91 86 GLY A CA 1
ATOM 711 C C . GLY A 1 86 ? 18.474 15.248 -18.531 1.00 54.91 86 GLY A C 1
ATOM 712 O O . GLY A 1 86 ? 17.281 15.022 -18.724 1.00 54.91 86 GLY A O 1
ATOM 713 N N . ARG A 1 87 ? 19.178 16.125 -19.262 1.00 53.16 87 ARG A N 1
ATOM 714 C CA . ARG A 1 87 ? 18.645 17.079 -20.264 1.00 53.16 87 ARG A CA 1
ATOM 715 C C . ARG A 1 87 ? 17.753 16.479 -21.373 1.00 53.16 87 ARG A C 1
ATOM 717 O O . ARG A 1 87 ? 17.274 17.227 -22.212 1.00 53.16 87 ARG A O 1
ATOM 724 N N . SER A 1 88 ? 17.553 15.165 -21.411 1.00 57.84 88 SER A N 1
ATOM 725 C CA . SER A 1 88 ? 16.847 14.427 -22.458 1.00 57.84 88 SER A CA 1
ATOM 726 C C . SER A 1 88 ? 15.404 14.016 -22.128 1.00 57.84 88 SER A C 1
ATOM 728 O O . SER A 1 88 ? 14.751 13.476 -23.013 1.00 57.84 88 SER A O 1
ATOM 730 N N . GLN A 1 89 ? 14.895 14.215 -20.903 1.00 57.41 89 GLN A N 1
ATOM 731 C CA . GLN A 1 89 ? 13.598 13.632 -20.483 1.00 57.41 89 GLN A CA 1
ATOM 732 C C . GLN A 1 89 ? 12.531 14.644 -20.034 1.00 57.41 89 GLN A C 1
ATOM 734 O O . GLN A 1 89 ? 11.397 14.263 -19.755 1.00 57.41 89 GLN A O 1
ATOM 739 N N . ALA A 1 90 ? 12.864 15.933 -19.976 1.00 61.81 90 ALA A N 1
ATOM 740 C CA . ALA A 1 90 ? 11.985 16.964 -19.441 1.00 61.81 90 ALA A CA 1
ATOM 741 C C . ALA A 1 90 ? 11.863 18.133 -20.427 1.00 61.81 90 ALA A C 1
ATOM 743 O O . ALA A 1 90 ? 12.878 18.717 -20.810 1.00 61.81 90 ALA A O 1
ATOM 744 N N . SER A 1 91 ?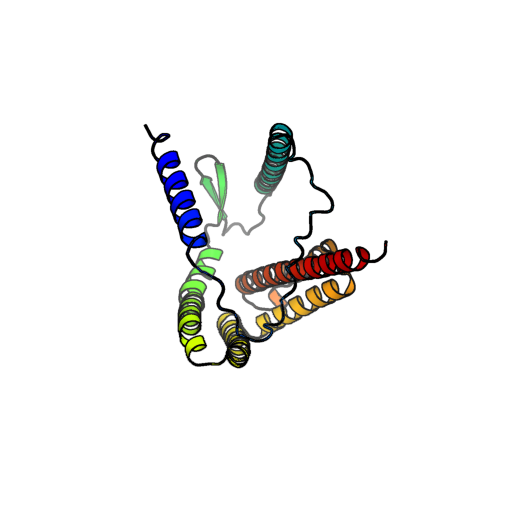 10.637 18.498 -20.811 1.00 68.88 91 SER A N 1
ATOM 745 C CA . SER A 1 91 ? 10.374 19.686 -21.628 1.00 68.88 91 SER A CA 1
ATOM 746 C C . SER A 1 91 ? 9.603 20.736 -20.851 1.00 68.88 91 SER A C 1
ATOM 748 O O . SER A 1 91 ? 8.865 20.449 -19.909 1.00 68.88 91 SER A O 1
ATOM 750 N N . ILE A 1 92 ? 9.793 21.995 -21.229 1.00 75.12 92 ILE A N 1
ATOM 751 C CA . ILE A 1 92 ? 9.026 23.098 -20.664 1.00 75.12 92 ILE A CA 1
ATOM 752 C C . ILE A 1 92 ? 7.774 23.244 -21.521 1.00 75.12 92 ILE A C 1
ATOM 754 O O . ILE A 1 92 ? 7.847 23.651 -22.678 1.00 75.12 92 ILE A O 1
ATOM 758 N N . SER A 1 93 ? 6.621 22.912 -20.945 1.00 77.50 93 SER A N 1
ATOM 759 C CA . SER A 1 93 ? 5.323 23.102 -21.588 1.00 77.50 93 SER A CA 1
ATOM 760 C C . SER A 1 93 ? 4.530 24.178 -20.854 1.00 77.50 93 SER A C 1
ATOM 762 O O . SER A 1 93 ? 4.583 24.287 -19.626 1.00 77.50 93 SER A O 1
ATOM 764 N N . ASN A 1 94 ? 3.812 25.009 -21.605 1.00 82.44 94 ASN A N 1
ATOM 765 C CA . ASN A 1 94 ? 2.932 26.012 -21.022 1.00 82.44 94 ASN A CA 1
ATOM 766 C C . ASN A 1 94 ? 1.587 25.358 -20.688 1.00 82.44 94 ASN A C 1
ATOM 768 O O . ASN A 1 94 ? 0.823 25.026 -21.596 1.00 82.44 94 ASN A O 1
ATOM 772 N N . LEU A 1 95 ? 1.305 25.152 -19.399 1.00 78.19 95 LEU A N 1
ATOM 773 C CA . LEU A 1 95 ? -0.014 24.700 -18.971 1.00 78.19 95 LEU A CA 1
ATOM 774 C C . LEU A 1 95 ? -0.961 25.900 -18.876 1.00 78.19 95 LEU A C 1
ATOM 776 O O . LEU A 1 95 ? -0.602 26.913 -18.261 1.00 78.19 95 LEU A O 1
ATOM 780 N N . PRO A 1 96 ? -2.195 25.790 -19.406 1.00 74.69 96 PRO A N 1
ATOM 781 C CA . PRO A 1 96 ? -3.193 26.826 -19.194 1.00 74.69 96 PRO A CA 1
ATOM 782 C C . PRO A 1 96 ? -3.384 27.028 -17.682 1.00 74.69 96 PRO A C 1
ATOM 784 O O . PRO A 1 96 ? -3.417 26.062 -16.922 1.00 74.69 96 PRO A O 1
ATOM 787 N N . PHE A 1 97 ? -3.453 28.291 -17.251 1.00 78.12 97 PHE A N 1
ATOM 788 C CA . PHE A 1 97 ? -3.548 28.762 -15.854 1.00 78.12 97 PHE A CA 1
ATOM 789 C C . PHE A 1 97 ? -2.279 28.685 -14.987 1.00 78.12 97 PHE A C 1
ATOM 791 O O . PHE A 1 97 ? -2.148 29.491 -14.069 1.00 78.12 97 PHE A O 1
ATOM 798 N N . PHE A 1 98 ? -1.331 27.786 -15.265 1.00 76.31 98 PHE A N 1
ATOM 799 C CA . PHE A 1 98 ? -0.155 27.566 -14.401 1.00 76.31 98 PHE A CA 1
ATOM 800 C C . PHE A 1 98 ? 1.175 28.042 -15.002 1.00 76.31 98 PHE A C 1
ATOM 802 O O . PHE A 1 98 ? 2.188 28.066 -14.295 1.00 76.31 98 PHE A O 1
ATOM 809 N N . GLY A 1 99 ? 1.165 28.448 -16.275 1.00 80.06 99 GLY A N 1
ATOM 810 C CA . GLY A 1 99 ? 2.325 28.984 -16.977 1.00 80.06 99 GLY A CA 1
ATOM 811 C C . GLY A 1 99 ? 3.319 27.902 -17.401 1.00 80.06 99 GLY A C 1
ATOM 812 O O . GLY A 1 99 ? 2.984 26.722 -17.520 1.00 80.06 99 GLY A O 1
ATOM 813 N N . MET A 1 100 ? 4.567 28.316 -17.629 1.00 76.25 100 MET A N 1
ATOM 814 C CA . MET A 1 100 ? 5.658 27.413 -18.000 1.00 76.25 100 MET A CA 1
ATOM 815 C C . MET A 1 100 ? 5.969 26.447 -16.855 1.00 76.25 100 MET A C 1
ATOM 817 O O . MET A 1 100 ? 6.377 26.862 -15.768 1.00 76.25 100 MET A O 1
ATOM 821 N N . LYS A 1 101 ? 5.789 25.151 -17.108 1.00 73.44 101 LYS A N 1
ATOM 822 C CA . LYS A 1 101 ? 6.128 24.082 -16.170 1.00 73.44 101 LYS A CA 1
ATOM 823 C C . LYS A 1 101 ? 6.895 22.977 -16.873 1.00 73.44 101 LYS A C 1
ATOM 825 O O . LYS A 1 101 ? 6.718 22.722 -18.063 1.00 73.44 101 LYS A O 1
ATOM 830 N N . ILE A 1 102 ? 7.737 22.318 -16.088 1.00 72.81 102 ILE A N 1
ATOM 831 C CA . ILE A 1 102 ? 8.452 21.127 -16.516 1.00 72.81 102 ILE A CA 1
ATOM 832 C C . ILE A 1 102 ? 7.426 20.000 -16.638 1.00 72.81 102 ILE A C 1
ATOM 834 O O . ILE A 1 102 ? 6.733 19.674 -15.674 1.00 72.81 102 ILE A O 1
ATOM 838 N N . LYS A 1 103 ? 7.311 19.444 -17.837 1.00 69.56 103 LYS A N 1
ATOM 839 C CA . LYS A 1 103 ? 6.533 18.256 -18.147 1.00 69.56 103 LYS A CA 1
ATOM 840 C C . LYS A 1 103 ? 7.511 17.122 -18.419 1.00 69.56 103 LYS A C 1
ATOM 842 O O . LYS A 1 103 ? 8.469 17.290 -19.173 1.00 69.56 103 LYS A O 1
ATOM 847 N N . ASP A 1 104 ? 7.262 15.977 -17.798 1.00 66.50 104 ASP A N 1
ATOM 848 C CA . ASP A 1 104 ? 7.927 14.738 -18.185 1.00 66.50 104 ASP A CA 1
ATOM 849 C C . ASP A 1 104 ? 7.413 14.331 -19.575 1.00 66.50 104 ASP A C 1
ATOM 851 O O . ASP A 1 104 ? 6.228 14.034 -19.746 1.00 66.50 104 ASP A O 1
ATOM 855 N N . GLU A 1 105 ? 8.279 14.385 -20.590 1.00 66.12 105 GLU A N 1
ATOM 856 C CA . GLU A 1 105 ? 7.916 13.956 -21.948 1.00 66.12 105 GLU A CA 1
ATOM 857 C C . GLU A 1 105 ? 7.969 12.447 -22.105 1.00 66.12 105 GLU A C 1
ATOM 859 O O . GLU A 1 105 ? 7.283 11.888 -22.962 1.00 66.12 105 GLU A O 1
ATOM 864 N N . SER A 1 106 ? 8.754 11.776 -21.261 1.00 67.69 106 SER A N 1
ATOM 865 C CA . SER A 1 106 ? 8.940 10.338 -21.368 1.00 67.69 106 SER A CA 1
ATOM 866 C C . SER A 1 106 ? 7.676 9.561 -20.992 1.00 67.69 106 SER A C 1
ATOM 868 O O . SER A 1 106 ? 7.562 8.395 -21.371 1.00 67.69 106 SER A O 1
ATOM 870 N N . ASN A 1 107 ? 6.713 10.193 -20.290 1.00 74.31 107 ASN A N 1
ATOM 871 C CA . ASN A 1 107 ? 5.524 9.543 -19.720 1.00 74.31 107 ASN A CA 1
ATOM 872 C C . ASN A 1 107 ? 5.895 8.215 -19.047 1.00 74.31 107 ASN A C 1
ATOM 874 O O . ASN A 1 107 ? 5.162 7.226 -19.133 1.00 74.31 107 ASN A O 1
ATOM 878 N N . TRP A 1 108 ? 7.075 8.168 -18.430 1.00 75.38 108 TRP A N 1
ATOM 879 C CA . TRP A 1 108 ? 7.725 6.911 -18.088 1.00 75.38 108 TRP A CA 1
ATOM 880 C C . TRP A 1 108 ? 6.902 6.114 -17.076 1.00 75.38 108 TRP A C 1
ATOM 882 O O . TRP A 1 108 ? 6.751 4.899 -17.209 1.00 75.38 108 TRP A O 1
ATOM 892 N N . GLU A 1 109 ? 6.286 6.807 -16.116 1.00 75.44 109 GLU A N 1
ATOM 893 C CA . GLU A 1 109 ? 5.403 6.195 -15.122 1.00 75.44 109 GLU A CA 1
ATOM 894 C C . GLU A 1 109 ? 4.177 5.557 -15.777 1.00 75.44 109 GLU A C 1
ATOM 896 O O . GLU A 1 109 ? 3.847 4.410 -15.485 1.00 75.44 109 GLU A O 1
ATOM 901 N N . TRP A 1 110 ? 3.528 6.263 -16.708 1.00 81.75 110 TRP A N 1
ATOM 902 C CA . TRP A 1 110 ? 2.358 5.749 -17.420 1.00 81.75 110 TRP A CA 1
ATOM 903 C C . TRP A 1 110 ? 2.718 4.584 -18.343 1.00 81.75 110 TRP A C 1
ATOM 905 O O . TRP A 1 110 ? 1.991 3.589 -18.411 1.00 81.75 110 TRP A O 1
ATOM 915 N N . PHE A 1 111 ? 3.861 4.673 -19.025 1.00 84.00 111 PHE A N 1
ATOM 916 C CA . PHE A 1 111 ? 4.353 3.619 -19.905 1.00 84.00 111 PHE A CA 1
ATOM 917 C C . PHE A 1 111 ? 4.731 2.352 -19.132 1.00 84.00 111 PHE A C 1
ATOM 919 O O . PHE A 1 111 ? 4.538 1.251 -19.636 1.00 84.00 111 PHE A O 1
ATOM 926 N N . ARG A 1 112 ? 5.215 2.481 -17.891 1.00 83.38 112 ARG A N 1
ATOM 927 C CA . ARG A 1 112 ? 5.499 1.330 -17.025 1.00 83.38 112 ARG A CA 1
ATOM 928 C C . ARG A 1 112 ? 4.239 0.799 -16.326 1.00 83.38 112 ARG A C 1
ATOM 930 O O . ARG A 1 112 ? 4.076 -0.412 -16.199 1.00 83.38 112 ARG A O 1
ATOM 937 N N . TRP A 1 113 ? 3.331 1.680 -15.902 1.00 86.31 113 TRP A N 1
ATOM 938 C CA . TRP A 1 113 ? 2.102 1.310 -15.194 1.00 86.31 113 TRP A CA 1
ATOM 939 C C . TRP A 1 113 ? 1.055 0.666 -16.100 1.00 86.31 113 TRP A C 1
ATOM 941 O O . TRP A 1 113 ? 0.481 -0.351 -15.729 1.00 86.31 113 TRP A O 1
ATOM 951 N N . SER A 1 114 ? 0.790 1.232 -17.278 1.00 88.88 114 SER A N 1
ATOM 952 C CA . SER A 1 114 ? -0.301 0.777 -18.148 1.00 88.88 114 SER A CA 1
ATOM 953 C C . SER A 1 114 ? -0.196 -0.690 -18.600 1.00 88.88 114 SER A C 1
ATOM 955 O O . SER A 1 114 ? -1.203 -1.396 -18.463 1.00 88.88 114 SER A O 1
ATOM 957 N N . PRO A 1 115 ? 0.959 -1.225 -19.061 1.00 89.38 115 PRO A N 1
ATOM 958 C CA . PRO A 1 115 ? 1.060 -2.640 -19.407 1.00 89.38 115 PRO A CA 1
ATOM 959 C C . PRO A 1 115 ? 0.937 -3.526 -18.166 1.00 89.38 115 PRO A C 1
ATOM 961 O O . PRO A 1 115 ? 0.243 -4.538 -18.215 1.00 89.38 115 PRO A O 1
ATOM 964 N N . PHE A 1 116 ? 1.528 -3.135 -17.034 1.00 88.25 116 PHE A N 1
ATOM 965 C CA . PHE A 1 116 ? 1.394 -3.861 -15.768 1.00 88.25 116 PHE A CA 1
ATOM 966 C C . PHE A 1 116 ? -0.073 -3.935 -15.306 1.00 88.25 116 PHE A C 1
ATOM 968 O O . PHE A 1 116 ? -0.594 -5.006 -14.983 1.00 88.25 116 PHE A O 1
ATOM 975 N N . ALA A 1 117 ? -0.766 -2.795 -15.333 1.00 88.94 117 ALA A N 1
ATOM 976 C CA . ALA A 1 117 ? -2.144 -2.670 -14.895 1.00 88.94 117 ALA A CA 1
ATOM 977 C C . ALA A 1 117 ? -3.090 -3.510 -15.758 1.00 88.94 117 ALA A C 1
ATOM 979 O O . ALA A 1 117 ? -3.948 -4.209 -15.228 1.00 88.94 117 ALA A O 1
ATOM 980 N N . THR A 1 118 ? -2.920 -3.466 -17.079 1.00 90.75 118 THR A N 1
ATOM 981 C CA . THR A 1 118 ? -3.798 -4.160 -18.030 1.00 90.75 118 THR A CA 1
ATOM 982 C C . THR A 1 118 ? -3.521 -5.655 -18.131 1.00 90.75 118 THR A C 1
ATOM 984 O O . THR A 1 118 ? -4.470 -6.433 -18.172 1.00 90.75 118 THR A O 1
ATOM 987 N N . SER A 1 119 ? -2.253 -6.073 -18.142 1.00 89.00 119 SER A N 1
ATOM 988 C CA . SER A 1 119 ? -1.890 -7.478 -18.375 1.00 89.00 119 SER A CA 1
ATOM 989 C C . SER A 1 119 ? -1.910 -8.349 -17.119 1.00 89.00 119 SER A C 1
ATOM 991 O O . SER A 1 119 ? -2.239 -9.529 -17.211 1.00 89.00 119 SER A O 1
ATOM 993 N N . GLN A 1 120 ? -1.577 -7.796 -15.948 1.00 88.25 120 GLN A N 1
ATOM 994 C CA . GLN A 1 120 ? -1.392 -8.583 -14.723 1.00 88.25 120 GLN A CA 1
ATOM 995 C C . GLN A 1 120 ? -2.375 -8.176 -13.625 1.00 88.25 120 GLN A C 1
ATOM 997 O O . GLN A 1 120 ? -3.069 -9.023 -13.060 1.00 88.25 120 GLN A O 1
ATOM 1002 N N . TYR A 1 121 ? -2.471 -6.877 -13.333 1.00 87.88 121 TYR A N 1
ATOM 1003 C CA . TYR A 1 121 ? -3.212 -6.402 -12.163 1.00 87.88 121 TYR A CA 1
ATOM 1004 C C . TYR A 1 121 ? -4.737 -6.459 -12.341 1.00 87.88 121 TYR A C 1
ATOM 1006 O O . TYR A 1 121 ? -5.443 -6.958 -11.466 1.00 87.88 121 TYR A O 1
ATOM 1014 N N . LEU A 1 122 ? -5.265 -5.990 -13.476 1.00 91.38 122 LEU A N 1
ATOM 1015 C CA . LEU A 1 122 ? -6.704 -5.997 -13.761 1.00 91.38 122 LEU A CA 1
ATOM 1016 C C . LEU A 1 122 ? -7.285 -7.415 -13.845 1.00 91.38 122 LEU A C 1
ATOM 1018 O O . LEU A 1 122 ? -8.288 -7.662 -13.174 1.00 91.38 122 LEU A O 1
ATOM 1022 N N . PRO A 1 123 ? -6.681 -8.367 -14.585 1.00 91.44 123 PRO A N 1
ATOM 1023 C CA . PRO A 1 123 ? -7.156 -9.746 -14.590 1.00 91.44 123 PRO A CA 1
ATOM 1024 C C . PRO A 1 123 ? -7.158 -10.370 -13.193 1.00 91.44 123 PRO A C 1
ATOM 1026 O O . PRO A 1 123 ? -8.119 -11.052 -12.838 1.00 91.44 123 PRO A O 1
ATOM 1029 N N . LEU A 1 124 ? -6.135 -10.088 -12.372 1.00 89.62 124 LEU A N 1
ATOM 1030 C CA . LEU A 1 124 ? -6.105 -10.537 -10.980 1.00 89.62 124 LEU A CA 1
ATOM 1031 C C . LEU A 1 124 ? -7.273 -9.947 -10.178 1.00 89.62 124 LEU A C 1
ATOM 1033 O O . LEU A 1 124 ? -7.930 -10.689 -9.456 1.00 89.62 124 LEU A O 1
ATOM 1037 N N . LEU A 1 125 ? -7.557 -8.647 -10.303 1.00 90.56 125 LEU A N 1
ATOM 1038 C CA . LEU A 1 125 ? -8.669 -7.999 -9.597 1.00 90.56 125 LEU A CA 1
ATOM 1039 C C . LEU A 1 125 ? -10.034 -8.548 -10.023 1.00 90.56 125 LEU A C 1
ATOM 1041 O O . LEU A 1 125 ? -10.891 -8.789 -9.174 1.00 90.56 125 LEU A O 1
ATOM 1045 N N . VAL A 1 126 ? -10.234 -8.779 -11.323 1.00 92.56 126 VAL A N 1
ATOM 1046 C CA . VAL A 1 126 ? -11.460 -9.399 -11.845 1.00 92.56 126 VAL A CA 1
ATOM 1047 C C . VAL A 1 126 ? -11.597 -10.822 -11.309 1.00 92.56 126 VAL A C 1
ATOM 1049 O O . VAL A 1 126 ? -12.646 -11.177 -10.770 1.00 92.56 126 VAL A O 1
ATOM 1052 N N . GLY A 1 127 ? -10.527 -11.618 -11.381 1.00 90.56 127 GLY A N 1
ATOM 1053 C CA . GLY A 1 127 ? -10.497 -12.972 -10.834 1.00 90.56 127 GLY A CA 1
ATOM 1054 C C . GLY A 1 127 ? -10.763 -12.999 -9.329 1.00 90.56 127 GLY A C 1
ATOM 1055 O O . GLY A 1 127 ? -11.565 -13.804 -8.864 1.00 90.56 127 GLY A O 1
ATOM 1056 N N . HIS A 1 128 ? -10.158 -12.079 -8.574 1.00 89.31 128 HIS A N 1
ATOM 1057 C CA . HIS A 1 128 ? -10.366 -11.921 -7.133 1.00 89.31 128 HIS A CA 1
ATOM 1058 C C . HIS A 1 128 ? -11.820 -11.565 -6.810 1.00 89.31 128 HIS A C 1
ATOM 1060 O O . HIS A 1 128 ? -12.413 -12.188 -5.935 1.00 89.31 128 HIS A O 1
ATOM 1066 N N . SER A 1 129 ? -12.433 -10.653 -7.571 1.00 90.88 129 SER A N 1
ATOM 1067 C CA . SER A 1 129 ? -13.839 -10.270 -7.396 1.00 90.88 129 SER A CA 1
ATOM 1068 C C . SER A 1 129 ? -14.802 -11.431 -7.660 1.00 90.88 129 SER A C 1
ATOM 1070 O O . SER A 1 129 ? -15.722 -11.664 -6.874 1.00 90.88 129 SER A O 1
ATOM 1072 N N . ILE A 1 130 ? -14.582 -12.199 -8.731 1.00 90.88 130 ILE A N 1
ATOM 1073 C CA . ILE A 1 130 ? -15.389 -13.390 -9.030 1.00 90.88 130 ILE A CA 1
ATOM 1074 C C . ILE A 1 130 ? -15.218 -14.408 -7.902 1.00 90.88 130 ILE A C 1
ATOM 1076 O O . ILE A 1 130 ? -16.193 -14.873 -7.313 1.00 90.88 130 ILE A O 1
ATOM 1080 N N . LEU A 1 131 ? -13.972 -14.706 -7.545 1.00 89.31 131 LEU A N 1
ATOM 1081 C CA . LEU A 1 131 ? -13.662 -15.681 -6.515 1.00 89.31 131 LEU A CA 1
ATOM 1082 C C . LEU A 1 131 ? -14.288 -15.303 -5.160 1.00 89.31 131 LEU A C 1
ATOM 1084 O O . LEU A 1 131 ? -14.842 -16.163 -4.478 1.00 89.31 131 LEU A O 1
ATOM 1088 N N . PHE A 1 132 ? -14.271 -14.018 -4.801 1.00 84.44 132 PHE A N 1
ATOM 1089 C CA . PHE A 1 132 ? -14.856 -13.512 -3.562 1.00 84.44 132 PHE A CA 1
ATOM 1090 C C . PHE A 1 132 ? -16.384 -13.603 -3.528 1.00 84.44 132 PHE A C 1
ATOM 1092 O O . PHE A 1 132 ? -16.946 -13.847 -2.467 1.00 84.44 132 PHE A O 1
ATOM 1099 N N . ASN A 1 133 ? -17.066 -13.436 -4.659 1.00 88.69 133 ASN A N 1
ATOM 1100 C CA . ASN A 1 133 ? -18.527 -13.503 -4.687 1.00 88.69 133 ASN A CA 1
ATOM 1101 C C . ASN A 1 133 ? -19.057 -14.944 -4.694 1.00 88.69 133 ASN A C 1
ATOM 1103 O O . ASN A 1 133 ? -20.122 -15.202 -4.140 1.00 88.69 133 ASN A O 1
ATOM 1107 N N . PHE A 1 134 ? -18.326 -15.890 -5.294 1.00 87.81 134 PHE A N 1
ATOM 1108 C CA . PHE A 1 134 ? -18.823 -17.258 -5.476 1.00 87.81 134 PHE A CA 1
ATOM 1109 C C . PHE A 1 134 ? -18.354 -18.244 -4.403 1.00 87.81 134 PHE A C 1
ATOM 1111 O O . PHE A 1 134 ? -19.143 -19.066 -3.946 1.00 87.81 134 PHE A O 1
ATOM 1118 N N . LEU A 1 135 ? -17.089 -18.199 -3.978 1.00 84.75 135 LEU A N 1
ATOM 1119 C CA . LEU A 1 135 ? -16.544 -19.256 -3.118 1.00 84.75 135 LEU A CA 1
ATOM 1120 C C . LEU A 1 135 ? -17.026 -19.251 -1.652 1.00 84.75 135 LEU A C 1
ATOM 1122 O O . LEU A 1 135 ? -17.130 -20.348 -1.097 1.00 84.75 135 LEU A O 1
ATOM 1126 N N . PRO A 1 136 ? -17.392 -18.120 -1.011 1.00 87.25 136 PRO A N 1
ATOM 1127 C CA . PRO A 1 136 ? -17.962 -18.155 0.339 1.00 87.25 136 PRO A CA 1
ATOM 1128 C C . PRO A 1 136 ? -19.281 -18.932 0.431 1.00 87.25 136 PRO A C 1
ATOM 1130 O O . PRO A 1 136 ? -19.654 -19.368 1.513 1.00 87.25 136 PRO A O 1
ATOM 1133 N N . VAL A 1 137 ? -19.985 -19.125 -0.693 1.00 90.00 137 VAL A N 1
ATOM 1134 C CA . VAL A 1 137 ? -21.224 -19.918 -0.750 1.00 90.00 137 VAL A CA 1
ATOM 1135 C C . VAL A 1 137 ? -20.944 -21.408 -0.529 1.00 90.00 137 VAL A C 1
ATOM 1137 O O . VAL A 1 137 ? -21.779 -22.120 0.021 1.00 90.00 137 VAL A O 1
ATOM 1140 N N . PHE A 1 138 ? -19.762 -21.885 -0.928 1.00 90.44 138 PHE A N 1
ATOM 1141 C CA . PHE A 1 138 ? -19.409 -23.305 -0.883 1.00 90.44 138 PHE A CA 1
ATOM 1142 C C . PHE A 1 138 ? -18.626 -23.701 0.372 1.00 90.44 138 PHE A C 1
ATOM 1144 O O . PHE A 1 138 ? -18.657 -24.866 0.768 1.00 90.44 138 PHE A O 1
ATOM 1151 N N . PHE A 1 139 ? -17.916 -22.759 1.000 1.00 90.81 139 PHE A N 1
ATOM 1152 C CA . PHE A 1 139 ? -17.007 -23.051 2.109 1.00 90.81 139 PHE A CA 1
ATOM 1153 C C . PHE A 1 139 ? -17.440 -22.387 3.423 1.00 90.81 139 PHE A C 1
ATOM 1155 O O . PHE A 1 139 ? -17.793 -21.210 3.433 1.00 90.81 139 PHE A O 1
ATOM 1162 N N . PRO A 1 140 ? -17.314 -23.081 4.572 1.00 92.62 140 PRO A N 1
ATOM 1163 C CA . PRO A 1 140 ? -17.478 -22.461 5.883 1.00 92.62 140 PRO A CA 1
ATOM 1164 C C . PRO A 1 140 ? -16.492 -21.305 6.101 1.00 92.62 140 PRO A C 1
ATOM 1166 O O . PRO A 1 140 ? -15.304 -21.427 5.787 1.00 92.62 140 PRO A O 1
ATOM 1169 N N . GLU A 1 141 ? -16.952 -20.230 6.746 1.00 90.31 141 GLU A N 1
ATOM 1170 C CA . GLU A 1 141 ? -16.212 -18.968 6.932 1.00 90.31 141 GLU A CA 1
ATOM 1171 C C . GLU A 1 141 ? -14.782 -19.159 7.477 1.00 90.31 141 GLU A C 1
ATOM 1173 O O . GLU A 1 141 ? -13.823 -18.557 6.995 1.00 90.31 141 GLU A O 1
ATOM 1178 N N . ARG A 1 142 ? -14.599 -20.064 8.448 1.00 90.94 142 ARG A N 1
ATOM 1179 C CA . ARG A 1 142 ? -13.282 -20.336 9.056 1.00 90.94 142 ARG A CA 1
ATOM 1180 C C . ARG A 1 142 ? -12.264 -20.899 8.065 1.00 90.94 142 ARG A C 1
ATOM 1182 O O . ARG A 1 142 ? -11.080 -20.580 8.163 1.00 90.94 142 ARG A O 1
ATOM 1189 N N . ILE A 1 143 ? -12.709 -21.784 7.175 1.00 91.62 143 ILE A N 1
ATOM 1190 C CA . ILE A 1 143 ? -11.853 -22.429 6.173 1.00 91.62 143 ILE A CA 1
ATOM 1191 C C . ILE A 1 143 ? -11.602 -21.438 5.041 1.00 91.62 143 ILE A C 1
ATOM 1193 O O . ILE A 1 143 ? -10.455 -21.258 4.629 1.00 91.62 143 ILE A O 1
ATOM 1197 N N . TRP A 1 144 ? -12.655 -20.734 4.621 1.00 90.81 144 TRP A N 1
ATOM 1198 C CA . TRP A 1 144 ? -12.579 -19.713 3.589 1.00 90.81 144 TRP A CA 1
ATOM 1199 C C . TRP A 1 144 ? -11.548 -18.630 3.915 1.00 90.81 144 TRP A C 1
ATOM 1201 O O . TRP A 1 144 ? -10.677 -18.369 3.095 1.00 90.81 144 TRP A O 1
ATOM 1211 N N . ASN A 1 145 ? -11.544 -18.092 5.139 1.00 90.75 145 ASN A N 1
ATOM 1212 C CA . ASN A 1 145 ? -10.578 -17.065 5.548 1.00 90.75 145 ASN A CA 1
ATOM 1213 C C . ASN A 1 145 ? -9.114 -17.527 5.424 1.00 90.75 145 ASN A C 1
ATOM 1215 O O . ASN A 1 145 ? -8.241 -16.740 5.056 1.00 90.75 145 ASN A O 1
ATOM 1219 N N . LYS A 1 146 ? -8.830 -18.808 5.701 1.00 92.62 146 LYS A N 1
ATOM 1220 C CA . LYS A 1 146 ? -7.477 -19.372 5.556 1.00 92.62 146 LYS A CA 1
ATOM 1221 C C . LYS A 1 146 ? -7.096 -19.555 4.090 1.00 92.62 146 LYS A C 1
ATOM 1223 O O . LYS A 1 146 ? -6.007 -19.146 3.697 1.00 92.62 146 LYS A O 1
ATOM 1228 N N . ILE A 1 147 ? -7.989 -20.143 3.291 1.00 91.69 147 ILE A N 1
ATOM 1229 C CA . ILE A 1 147 ? -7.782 -20.331 1.847 1.00 91.69 147 ILE A CA 1
ATOM 1230 C C . ILE A 1 147 ? -7.574 -18.974 1.174 1.00 91.69 147 ILE A C 1
ATOM 1232 O O . ILE A 1 147 ? -6.625 -18.800 0.415 1.00 91.69 147 ILE A O 1
ATOM 1236 N N . TYR A 1 148 ? -8.413 -17.999 1.515 1.00 90.44 148 TYR A N 1
ATOM 1237 C CA . TYR A 1 148 ? -8.345 -16.633 1.022 1.00 90.44 148 TYR A CA 1
ATOM 1238 C C . TYR A 1 148 ? -6.986 -15.992 1.289 1.00 90.44 148 TYR A C 1
ATOM 1240 O O . TYR A 1 148 ? -6.393 -15.399 0.388 1.00 90.44 148 TYR A O 1
ATOM 1248 N N . LEU A 1 149 ? -6.478 -16.123 2.514 1.00 91.56 149 LEU A N 1
ATOM 1249 C CA . LEU A 1 149 ? -5.185 -15.569 2.890 1.00 91.56 149 LEU A CA 1
ATOM 1250 C C . LEU A 1 149 ? -4.052 -16.188 2.061 1.00 91.56 149 LEU A C 1
ATOM 1252 O O . LEU A 1 149 ? -3.236 -15.455 1.507 1.00 91.56 149 LEU A O 1
ATOM 1256 N N . VAL A 1 150 ? -4.041 -17.516 1.911 1.00 92.75 150 VAL A N 1
ATOM 1257 C CA . VAL A 1 150 ? -3.030 -18.223 1.105 1.00 92.75 150 VAL A CA 1
ATOM 1258 C C . VAL A 1 150 ? -3.119 -17.824 -0.367 1.00 92.75 150 VAL A C 1
ATOM 1260 O O . VAL A 1 150 ? -2.100 -17.511 -0.978 1.00 92.75 150 VAL A O 1
ATOM 1263 N N . LEU A 1 151 ? -4.325 -17.775 -0.933 1.00 91.81 151 LEU A N 1
ATOM 1264 C CA . LEU A 1 151 ? -4.529 -17.408 -2.331 1.00 91.81 151 LEU A CA 1
ATOM 1265 C C . LEU A 1 151 ? -4.174 -15.941 -2.597 1.00 91.81 151 LEU A C 1
ATOM 1267 O O . LEU A 1 151 ? -3.568 -15.634 -3.618 1.00 91.81 151 LEU A O 1
ATOM 1271 N N . SER A 1 152 ? -4.490 -15.039 -1.666 1.00 91.06 152 SER A N 1
ATOM 1272 C CA . SER A 1 152 ? -4.128 -13.621 -1.769 1.00 91.06 152 SER A CA 1
ATOM 1273 C C . SER A 1 152 ? -2.613 -13.424 -1.702 1.00 91.06 152 SER A C 1
ATOM 1275 O O . SER A 1 152 ? -2.061 -12.632 -2.468 1.00 91.06 152 SER A O 1
ATOM 1277 N N . MET A 1 153 ? -1.917 -14.174 -0.838 1.00 91.56 153 MET A N 1
ATOM 1278 C CA . MET A 1 153 ? -0.451 -14.187 -0.802 1.00 91.56 153 MET A CA 1
ATOM 1279 C C . MET A 1 153 ? 0.135 -14.747 -2.100 1.00 91.56 153 MET A C 1
ATOM 1281 O O . MET A 1 153 ? 1.032 -14.131 -2.670 1.00 91.56 153 MET A O 1
ATOM 1285 N N . ALA A 1 154 ? -0.391 -15.867 -2.600 1.00 92.12 154 ALA A N 1
ATOM 1286 C CA . ALA A 1 154 ? 0.060 -16.477 -3.848 1.00 92.12 154 ALA A CA 1
ATOM 1287 C C . ALA A 1 154 ? -0.165 -15.551 -5.055 1.00 92.12 154 ALA A C 1
ATOM 1289 O O . ALA A 1 154 ? 0.747 -15.354 -5.853 1.00 92.12 154 ALA A O 1
ATOM 1290 N N . GLY A 1 155 ? -1.337 -14.916 -5.152 1.00 90.56 155 GLY A N 1
ATOM 1291 C CA . GLY A 1 155 ? -1.648 -13.940 -6.198 1.00 90.56 155 GLY A CA 1
ATOM 1292 C C . GLY A 1 155 ? -0.743 -12.709 -6.135 1.00 90.56 155 GLY A C 1
ATOM 1293 O O . GLY A 1 155 ? -0.227 -12.267 -7.159 1.00 90.56 155 GLY A O 1
ATOM 1294 N N . SER A 1 156 ? -0.467 -12.205 -4.928 1.00 90.75 156 SER A N 1
ATOM 1295 C CA . SER A 1 156 ? 0.476 -11.095 -4.733 1.00 90.75 156 SER A CA 1
ATOM 1296 C C . SER A 1 156 ? 1.904 -11.486 -5.126 1.00 90.75 156 SER A C 1
ATOM 1298 O O . SER A 1 156 ? 2.593 -10.711 -5.784 1.00 90.75 156 SER A O 1
ATOM 1300 N N . ALA A 1 157 ? 2.343 -12.698 -4.771 1.00 92.00 157 ALA A N 1
ATOM 1301 C CA . ALA A 1 157 ? 3.650 -13.224 -5.157 1.00 92.00 157 ALA A CA 1
ATOM 1302 C C . ALA A 1 157 ? 3.776 -13.409 -6.676 1.00 92.00 157 ALA A C 1
ATOM 1304 O O . ALA A 1 157 ? 4.847 -13.157 -7.223 1.00 92.00 157 ALA A O 1
ATOM 1305 N N . TRP A 1 158 ? 2.696 -13.821 -7.346 1.00 90.81 158 TRP A N 1
ATOM 1306 C CA . TRP A 1 158 ? 2.655 -14.004 -8.795 1.00 90.81 158 TRP A CA 1
ATOM 1307 C C . TRP A 1 158 ? 2.715 -12.675 -9.559 1.00 90.81 158 TRP A C 1
ATOM 1309 O O . TRP A 1 158 ? 3.469 -12.574 -10.520 1.00 90.81 158 TRP A O 1
ATOM 1319 N N . VAL A 1 159 ? 1.980 -11.647 -9.113 1.00 89.62 159 VAL A N 1
ATOM 1320 C CA . VAL A 1 159 ? 1.962 -10.334 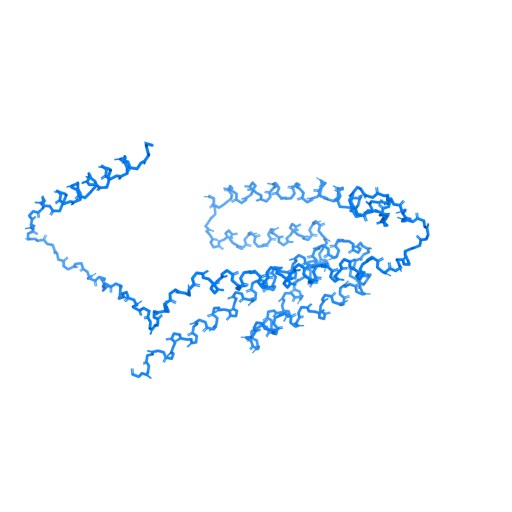-9.785 1.00 89.62 159 VAL A CA 1
ATOM 1321 C C . VAL A 1 159 ? 3.207 -9.500 -9.487 1.00 89.62 159 VAL A C 1
ATOM 1323 O O . VAL A 1 159 ? 3.745 -8.872 -10.392 1.00 89.62 159 VAL A O 1
ATOM 1326 N N . PHE A 1 160 ? 3.668 -9.465 -8.232 1.00 86.19 160 PHE A N 1
ATOM 1327 C CA . PHE A 1 160 ? 4.725 -8.534 -7.821 1.00 86.19 160 PHE A CA 1
ATOM 1328 C C . PHE A 1 160 ? 6.100 -9.172 -7.620 1.00 86.19 160 PHE A C 1
ATOM 1330 O O . PHE A 1 160 ? 7.075 -8.436 -7.676 1.00 86.19 160 PHE A O 1
ATOM 1337 N N . THR A 1 161 ? 6.209 -10.494 -7.432 1.00 90.12 161 THR A N 1
ATOM 1338 C CA . THR A 1 161 ? 7.413 -11.276 -7.048 1.00 90.12 161 THR A CA 1
ATOM 1339 C C . THR A 1 161 ? 7.438 -11.672 -5.559 1.00 90.12 161 THR A C 1
ATOM 1341 O O . THR A 1 161 ? 7.202 -10.834 -4.682 1.00 90.12 161 THR A O 1
ATOM 1344 N N . PRO A 1 162 ? 7.830 -12.921 -5.215 1.00 90.88 162 PRO A N 1
ATOM 1345 C CA . PRO A 1 162 ? 7.919 -13.388 -3.825 1.00 90.88 162 PRO A CA 1
ATOM 1346 C C . PRO A 1 162 ? 8.845 -12.564 -2.919 1.00 90.88 162 PRO A C 1
ATOM 1348 O O . PRO A 1 162 ? 8.590 -12.440 -1.723 1.00 90.88 162 PRO A O 1
ATOM 1351 N N . ARG A 1 163 ? 9.917 -11.979 -3.473 1.00 88.62 163 ARG A N 1
ATOM 1352 C CA . ARG A 1 163 ? 10.866 -11.145 -2.714 1.00 88.62 163 ARG A CA 1
ATOM 1353 C C . ARG A 1 163 ? 10.206 -9.879 -2.171 1.00 88.62 163 ARG A C 1
ATOM 1355 O O . ARG A 1 163 ? 10.395 -9.556 -1.001 1.00 88.62 163 ARG A O 1
ATOM 1362 N N . LEU A 1 164 ? 9.396 -9.205 -2.991 1.00 89.56 164 LEU A N 1
ATOM 1363 C CA . LEU A 1 164 ? 8.642 -8.029 -2.556 1.00 89.56 164 LEU A CA 1
ATOM 1364 C C . LEU A 1 164 ? 7.589 -8.395 -1.517 1.00 89.56 164 LEU A C 1
ATOM 1366 O O . LEU A 1 164 ? 7.440 -7.683 -0.525 1.00 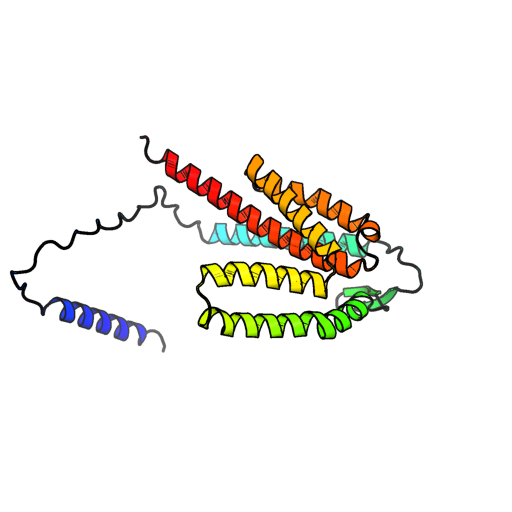89.56 164 LEU A O 1
ATOM 1370 N N . LEU A 1 165 ? 6.898 -9.524 -1.707 1.00 92.69 165 LEU A N 1
ATOM 1371 C CA . LEU A 1 165 ? 5.955 -10.022 -0.711 1.00 92.69 165 LEU A CA 1
ATOM 1372 C C . LEU A 1 165 ? 6.656 -10.239 0.638 1.00 92.69 165 LEU A C 1
ATOM 1374 O O . LEU A 1 165 ? 6.182 -9.733 1.654 1.00 92.69 165 LEU A O 1
ATOM 1378 N N . LEU A 1 166 ? 7.810 -10.910 0.654 1.00 91.88 166 LEU A N 1
ATOM 1379 C CA . LEU A 1 166 ? 8.575 -11.139 1.880 1.00 91.88 166 LEU A CA 1
ATOM 1380 C C . LEU A 1 166 ? 9.019 -9.824 2.539 1.00 91.88 166 LEU A C 1
ATOM 1382 O O . LEU A 1 166 ? 8.862 -9.669 3.750 1.00 91.88 166 LEU A O 1
ATOM 1386 N N . ALA A 1 167 ? 9.508 -8.863 1.749 1.00 90.44 167 ALA A N 1
ATOM 1387 C CA . ALA A 1 167 ? 9.872 -7.536 2.243 1.00 90.44 167 ALA A CA 1
ATOM 1388 C C . ALA A 1 167 ? 8.668 -6.811 2.874 1.00 90.44 167 ALA A C 1
ATOM 1390 O O . ALA A 1 167 ? 8.788 -6.267 3.972 1.00 90.44 167 ALA A O 1
ATOM 1391 N N . SER A 1 168 ? 7.489 -6.872 2.242 1.00 92.81 168 SER A N 1
ATOM 1392 C CA . SER A 1 168 ? 6.263 -6.273 2.788 1.00 92.81 168 SER A CA 1
ATOM 1393 C C . SER A 1 168 ? 5.818 -6.937 4.093 1.00 92.81 168 SER A C 1
ATOM 1395 O O . SER A 1 168 ? 5.459 -6.241 5.040 1.00 92.81 168 SER A O 1
ATOM 1397 N N . LEU A 1 169 ? 5.923 -8.266 4.200 1.00 93.56 169 LEU A N 1
ATOM 1398 C CA . LEU A 1 169 ? 5.596 -8.982 5.432 1.00 93.56 169 LEU A CA 1
ATOM 1399 C C . LEU A 1 169 ? 6.547 -8.582 6.561 1.00 93.56 169 LEU A C 1
ATOM 1401 O O . LEU A 1 169 ? 6.083 -8.264 7.653 1.00 93.56 169 LEU A O 1
ATOM 1405 N N . MET A 1 170 ? 7.856 -8.533 6.297 1.00 92.38 170 MET A N 1
ATOM 1406 C CA . MET A 1 170 ? 8.857 -8.071 7.266 1.00 92.38 170 MET A CA 1
ATOM 1407 C C . MET A 1 170 ? 8.578 -6.641 7.734 1.00 92.38 170 MET A C 1
ATOM 1409 O O . MET A 1 170 ? 8.554 -6.384 8.937 1.00 92.38 170 MET A O 1
ATOM 1413 N N . GLN A 1 171 ? 8.274 -5.732 6.807 1.00 92.75 171 GLN A N 1
ATOM 1414 C CA . GLN A 1 171 ? 7.835 -4.374 7.127 1.00 92.75 171 GLN A CA 1
ATOM 1415 C C . GLN A 1 171 ? 6.597 -4.369 8.036 1.00 92.75 171 GLN A C 1
ATOM 1417 O O . GLN A 1 171 ? 6.579 -3.667 9.049 1.00 92.75 171 GLN A O 1
ATOM 1422 N N . GLY A 1 172 ? 5.569 -5.153 7.702 1.00 92.31 172 GLY A N 1
ATOM 1423 C CA . GLY A 1 172 ? 4.351 -5.259 8.502 1.00 92.31 172 GLY A CA 1
ATOM 1424 C C . GLY A 1 172 ? 4.625 -5.782 9.913 1.00 92.31 172 GLY A C 1
ATOM 1425 O O . GLY A 1 172 ? 4.128 -5.213 10.884 1.00 92.31 172 GLY A O 1
ATOM 1426 N N . PHE A 1 173 ? 5.470 -6.810 10.044 1.00 94.25 173 PHE A N 1
ATOM 1427 C CA . PHE A 1 173 ? 5.886 -7.356 11.339 1.00 94.25 173 PHE A CA 1
ATOM 1428 C C . PHE A 1 173 ? 6.638 -6.334 12.192 1.00 94.25 173 PHE A C 1
ATOM 1430 O O . PHE A 1 173 ? 6.375 -6.246 13.391 1.00 94.25 173 PHE A O 1
ATOM 1437 N N . LEU A 1 174 ? 7.527 -5.537 11.594 1.00 93.38 174 LEU A N 1
ATOM 1438 C CA . LEU A 1 174 ? 8.261 -4.494 12.310 1.00 93.38 174 LEU A CA 1
ATOM 1439 C C . LEU A 1 174 ? 7.313 -3.427 12.868 1.00 93.38 174 LEU A C 1
ATOM 1441 O O . LEU A 1 174 ? 7.328 -3.162 14.071 1.00 93.38 174 LEU A O 1
ATOM 1445 N N . ILE A 1 175 ? 6.443 -2.859 12.026 1.00 93.56 175 ILE A N 1
ATOM 1446 C CA . ILE A 1 175 ? 5.493 -1.811 12.443 1.00 93.56 175 ILE A CA 1
ATOM 1447 C C . ILE A 1 175 ? 4.531 -2.352 13.500 1.00 93.56 175 ILE A C 1
ATOM 1449 O O . ILE A 1 175 ? 4.270 -1.689 14.508 1.00 93.56 175 ILE A O 1
ATOM 1453 N N . LEU A 1 176 ? 4.036 -3.577 13.314 1.00 93.75 176 LEU A N 1
ATOM 1454 C CA . LEU A 1 176 ? 3.174 -4.231 14.289 1.00 93.75 176 LEU A CA 1
ATOM 1455 C C . LEU A 1 176 ? 3.903 -4.456 15.621 1.00 93.75 176 LEU A C 1
ATOM 1457 O O . LEU A 1 176 ? 3.336 -4.170 16.674 1.00 93.75 176 LEU A O 1
ATOM 1461 N N . GLY A 1 177 ? 5.161 -4.903 15.592 1.00 92.75 177 GLY A N 1
ATOM 1462 C CA . GLY A 1 177 ? 5.993 -5.087 16.783 1.00 92.75 177 GLY A CA 1
ATOM 1463 C C . GLY A 1 177 ? 6.162 -3.792 17.579 1.00 92.75 177 GLY A C 1
ATOM 1464 O O . GLY A 1 177 ? 5.870 -3.759 18.778 1.00 92.75 177 GLY A O 1
ATOM 1465 N N . PHE A 1 178 ? 6.523 -2.695 16.905 1.00 91.94 178 PHE A N 1
ATOM 1466 C CA . PHE A 1 178 ? 6.605 -1.368 17.527 1.00 91.94 178 PHE A CA 1
ATOM 1467 C C . PHE A 1 178 ? 5.257 -0.906 18.092 1.00 91.94 178 PHE A C 1
ATOM 1469 O O . PHE A 1 178 ? 5.189 -0.377 19.205 1.00 91.94 178 PHE A O 1
ATOM 1476 N N . THR A 1 179 ? 4.171 -1.155 17.358 1.00 91.75 179 THR A N 1
ATOM 1477 C CA . THR A 1 179 ? 2.808 -0.807 17.776 1.00 91.75 179 THR A CA 1
ATOM 1478 C C . THR A 1 179 ? 2.400 -1.550 19.047 1.00 91.75 179 THR A C 1
ATOM 1480 O O . THR A 1 179 ? 1.842 -0.943 19.964 1.00 91.75 179 THR A O 1
ATOM 1483 N N . LEU A 1 180 ? 2.689 -2.850 19.133 1.00 91.44 180 LEU A N 1
ATOM 1484 C CA . LEU A 1 180 ? 2.361 -3.676 20.296 1.00 91.44 180 LEU A CA 1
ATOM 1485 C C . LEU A 1 180 ? 3.174 -3.288 21.537 1.00 91.44 180 LEU A C 1
ATOM 1487 O O . LEU A 1 180 ? 2.631 -3.335 22.647 1.00 91.44 180 LEU A O 1
ATOM 1491 N N . TYR A 1 181 ? 4.433 -2.882 21.342 1.00 92.44 181 TYR A N 1
ATOM 1492 C CA . TYR A 1 181 ? 5.339 -2.479 22.415 1.00 92.44 181 TYR A CA 1
ATOM 1493 C C . TYR A 1 181 ? 4.993 -1.094 22.984 1.00 92.44 181 TYR A C 1
ATOM 1495 O O . TYR A 1 181 ? 4.736 -0.969 24.180 1.00 92.44 181 TYR A O 1
ATOM 1503 N N . PHE A 1 182 ? 4.921 -0.057 22.142 1.00 89.69 182 PHE A N 1
ATOM 1504 C CA . PHE A 1 182 ? 4.734 1.326 22.605 1.00 89.69 182 PHE A CA 1
ATOM 1505 C C . PHE A 1 182 ? 3.266 1.757 22.723 1.00 89.69 182 PHE A C 1
ATOM 1507 O O . PHE A 1 182 ? 2.950 2.622 23.538 1.00 89.69 182 PHE A O 1
ATOM 1514 N N . ARG A 1 183 ? 2.355 1.172 21.929 1.00 88.06 183 ARG A N 1
ATOM 1515 C CA . ARG A 1 183 ? 0.900 1.448 21.938 1.00 88.06 183 ARG A CA 1
ATOM 1516 C C . ARG A 1 183 ? 0.522 2.925 21.771 1.00 88.06 183 ARG A C 1
ATOM 1518 O O . ARG A 1 183 ? -0.502 3.369 22.288 1.00 88.06 183 ARG A O 1
ATOM 1525 N N . GLN A 1 184 ? 1.329 3.685 21.037 1.00 86.94 184 GLN A N 1
ATOM 1526 C CA . GLN A 1 184 ? 1.097 5.101 20.761 1.00 86.94 184 GLN A CA 1
ATOM 1527 C C . GLN A 1 184 ? 0.981 5.353 19.260 1.00 86.94 184 GLN A C 1
ATOM 1529 O O . GLN A 1 184 ? 1.789 4.864 18.477 1.00 86.94 184 GLN A O 1
ATOM 1534 N N . THR A 1 185 ? 0.016 6.190 18.873 1.00 88.69 185 THR A N 1
ATOM 1535 C CA . THR A 1 185 ? -0.241 6.601 17.482 1.00 88.69 185 THR A CA 1
ATOM 1536 C C . THR A 1 185 ? 1.001 7.199 16.823 1.00 88.69 185 THR A C 1
ATOM 1538 O O . THR A 1 185 ? 1.317 6.867 15.685 1.00 88.69 185 THR A O 1
ATOM 1541 N N . PHE A 1 186 ? 1.723 8.063 17.542 1.00 88.81 186 PHE A N 1
ATOM 1542 C CA . PHE A 1 186 ? 2.911 8.736 17.019 1.00 88.81 186 PHE A CA 1
ATOM 1543 C C . PHE A 1 186 ? 4.032 7.750 16.670 1.00 88.81 186 PHE A C 1
ATOM 1545 O O . PHE A 1 186 ? 4.680 7.895 15.639 1.00 88.81 186 PHE A O 1
ATOM 1552 N N . VAL A 1 187 ? 4.209 6.702 17.479 1.00 88.81 187 VAL A N 1
ATOM 1553 C CA . VAL A 1 187 ? 5.243 5.686 17.253 1.00 88.81 187 VAL A CA 1
ATOM 1554 C C . VAL A 1 187 ? 4.972 4.883 15.981 1.00 88.81 187 VAL A C 1
ATOM 1556 O O . VAL A 1 187 ? 5.916 4.556 15.270 1.00 88.81 187 VAL A O 1
ATOM 1559 N N . VAL A 1 188 ? 3.702 4.632 15.639 1.00 90.12 188 VAL A N 1
ATOM 1560 C CA . VAL A 1 188 ? 3.339 3.972 14.370 1.00 90.12 188 VAL A CA 1
ATOM 1561 C C . VAL A 1 188 ? 3.843 4.793 13.182 1.00 90.12 188 VAL A C 1
ATOM 1563 O O . VAL A 1 188 ? 4.548 4.265 12.325 1.00 90.12 188 VAL A O 1
ATOM 1566 N N . TRP A 1 189 ? 3.558 6.098 13.169 1.00 89.56 189 TRP A N 1
ATOM 1567 C CA . TRP A 1 189 ? 4.029 7.006 12.120 1.00 89.56 189 TRP A CA 1
ATOM 1568 C C . TRP A 1 189 ? 5.552 7.102 12.078 1.00 89.56 189 TRP A C 1
ATOM 1570 O O . TRP A 1 189 ? 6.145 6.984 11.007 1.00 89.56 189 TRP A O 1
ATOM 1580 N N . LEU A 1 190 ? 6.190 7.256 13.240 1.00 91.56 190 LEU A N 1
ATOM 1581 C CA . LEU A 1 190 ? 7.643 7.367 13.333 1.00 91.56 190 LEU A CA 1
ATOM 1582 C C . LEU A 1 190 ? 8.346 6.087 12.858 1.00 91.56 190 LEU A C 1
ATOM 1584 O O . LEU A 1 190 ? 9.383 6.175 12.213 1.00 91.56 190 LEU A O 1
ATOM 1588 N N . SER A 1 191 ? 7.766 4.910 13.118 1.00 90.25 191 SER A N 1
ATOM 1589 C CA . SER A 1 191 ? 8.315 3.619 12.679 1.00 90.25 191 SER A CA 1
ATOM 1590 C C . SER A 1 191 ? 8.236 3.398 11.165 1.00 90.25 191 SER A C 1
ATOM 1592 O O . SER A 1 191 ? 9.057 2.673 10.610 1.00 90.25 191 SER A O 1
ATOM 1594 N N . ALA A 1 192 ? 7.292 4.048 10.479 1.00 88.81 192 ALA A N 1
ATOM 1595 C CA . ALA A 1 192 ? 7.132 3.927 9.033 1.00 88.81 192 ALA A CA 1
ATOM 1596 C C . ALA A 1 192 ? 8.153 4.761 8.238 1.00 88.81 192 ALA A C 1
ATOM 1598 O O . ALA A 1 192 ? 8.552 4.358 7.148 1.00 88.81 192 ALA A O 1
ATOM 1599 N N . LEU A 1 193 ? 8.601 5.900 8.781 1.00 88.69 193 LEU A N 1
ATOM 1600 C CA . LEU A 1 193 ? 9.557 6.800 8.123 1.00 88.69 193 LEU A CA 1
ATOM 1601 C C . LEU A 1 193 ? 10.909 6.153 7.764 1.00 88.69 193 LEU A C 1
ATOM 1603 O O . LEU A 1 193 ? 11.316 6.293 6.611 1.00 88.69 193 LEU A O 1
ATOM 1607 N N . PRO A 1 194 ? 11.617 5.440 8.667 1.00 88.25 194 PRO A N 1
ATOM 1608 C CA . PRO A 1 194 ? 12.895 4.819 8.317 1.00 88.25 194 PRO A CA 1
ATOM 1609 C C . PRO A 1 194 ? 12.725 3.713 7.273 1.00 88.25 194 PRO A C 1
ATOM 1611 O O . PRO A 1 194 ? 13.575 3.561 6.401 1.00 88.25 194 PRO A O 1
ATOM 1614 N N . ILE A 1 195 ? 11.610 2.977 7.317 1.00 87.38 195 ILE A N 1
ATOM 1615 C CA . ILE A 1 195 ? 11.310 1.934 6.332 1.00 87.38 195 ILE A CA 1
ATOM 1616 C C . ILE A 1 195 ? 11.109 2.566 4.953 1.00 87.38 195 ILE A C 1
ATOM 1618 O O . ILE A 1 195 ? 11.725 2.134 3.980 1.00 87.38 195 ILE A O 1
ATOM 1622 N N . LEU A 1 196 ? 10.308 3.633 4.881 1.00 87.12 196 LEU A N 1
ATOM 1623 C CA . LEU A 1 196 ? 10.080 4.368 3.642 1.00 87.12 196 LEU A CA 1
ATOM 1624 C C . LEU A 1 196 ? 11.382 4.963 3.087 1.00 87.12 196 LEU A C 1
ATOM 1626 O O . LEU A 1 196 ? 11.642 4.857 1.892 1.00 87.12 196 LEU A O 1
ATOM 1630 N N . TYR A 1 197 ? 12.225 5.529 3.954 1.00 86.88 197 TYR A N 1
ATOM 1631 C CA . TYR A 1 197 ? 13.523 6.081 3.565 1.00 86.88 197 TYR A CA 1
ATOM 1632 C C . TYR A 1 197 ? 14.440 5.022 2.940 1.00 86.88 197 TYR A C 1
ATOM 1634 O O . TYR A 1 197 ? 14.988 5.241 1.860 1.00 86.88 197 TYR A O 1
ATOM 1642 N N . VAL A 1 198 ? 14.569 3.853 3.578 1.00 85.94 198 VAL A N 1
ATOM 1643 C CA . VAL A 1 198 ? 15.389 2.749 3.052 1.00 85.94 198 VAL A CA 1
ATOM 1644 C C . VAL A 1 198 ? 14.859 2.276 1.702 1.00 85.94 198 VAL A C 1
ATOM 1646 O O . VAL A 1 198 ? 15.636 2.097 0.770 1.00 85.94 198 VAL A O 1
ATOM 1649 N N . VAL A 1 199 ? 13.542 2.122 1.569 1.00 84.38 199 VAL A N 1
ATOM 1650 C CA . VAL A 1 199 ? 12.914 1.652 0.328 1.00 84.38 199 VAL A CA 1
ATOM 1651 C C . VAL A 1 199 ? 13.111 2.644 -0.818 1.00 84.38 199 VAL A C 1
ATOM 1653 O O . VAL A 1 199 ? 13.338 2.211 -1.944 1.00 84.38 199 VAL A O 1
ATOM 1656 N N . MET A 1 200 ? 13.059 3.951 -0.545 1.00 81.19 200 MET A N 1
ATOM 1657 C CA . MET A 1 200 ? 13.273 4.994 -1.554 1.00 81.19 200 MET A CA 1
ATOM 1658 C C . MET A 1 200 ? 14.744 5.165 -1.950 1.00 81.19 200 MET A C 1
ATOM 1660 O O . MET A 1 200 ? 15.015 5.493 -3.099 1.00 81.19 200 MET A O 1
ATOM 1664 N N . ASN A 1 201 ? 15.687 4.973 -1.022 1.00 83.06 201 ASN A N 1
ATOM 1665 C CA . ASN A 1 201 ? 17.111 5.228 -1.276 1.00 83.06 201 ASN A CA 1
ATOM 1666 C C . ASN A 1 201 ? 17.896 3.976 -1.704 1.00 83.06 201 ASN A C 1
ATOM 1668 O O . ASN A 1 201 ? 18.935 4.087 -2.345 1.00 83.06 201 ASN A O 1
ATOM 1672 N N . HIS A 1 202 ? 17.410 2.784 -1.349 1.00 82.88 202 HIS A N 1
ATOM 1673 C CA . HIS A 1 202 ? 18.053 1.496 -1.634 1.00 82.88 202 HIS A CA 1
ATOM 1674 C C . HIS A 1 202 ? 17.121 0.549 -2.399 1.00 82.88 202 HIS A C 1
ATOM 1676 O O . HIS A 1 202 ? 17.108 -0.661 -2.164 1.00 82.88 202 HIS A O 1
ATOM 1682 N N . THR A 1 203 ? 16.322 1.093 -3.322 1.00 80.12 203 THR A N 1
ATOM 1683 C CA . THR A 1 203 ? 15.353 0.308 -4.100 1.00 80.12 203 THR A CA 1
ATOM 1684 C C . THR A 1 203 ? 16.025 -0.796 -4.923 1.00 80.12 203 THR A C 1
ATOM 1686 O O . THR A 1 203 ? 15.496 -1.907 -5.007 1.00 80.12 203 THR A O 1
ATOM 1689 N N . ASP A 1 204 ? 17.229 -0.522 -5.431 1.00 75.94 204 ASP A N 1
ATOM 1690 C CA . ASP A 1 204 ? 18.012 -1.429 -6.279 1.00 75.94 204 ASP A CA 1
ATOM 1691 C C . ASP A 1 204 ? 18.401 -2.741 -5.575 1.00 75.94 204 ASP A C 1
ATOM 1693 O O . ASP A 1 204 ? 18.670 -3.747 -6.228 1.00 75.94 204 ASP A O 1
ATOM 1697 N N . TRP A 1 205 ? 18.411 -2.768 -4.237 1.00 76.19 205 TRP A N 1
ATOM 1698 C CA . TRP A 1 205 ? 18.709 -3.983 -3.468 1.00 76.19 205 TRP A CA 1
ATOM 1699 C C . TRP A 1 205 ? 17.538 -4.968 -3.428 1.00 76.19 205 TRP A C 1
ATOM 1701 O O . TRP A 1 205 ? 17.741 -6.163 -3.213 1.00 76.19 205 TRP A O 1
ATOM 1711 N N . ILE A 1 206 ? 16.308 -4.477 -3.603 1.00 73.81 206 ILE A N 1
ATOM 1712 C CA . ILE A 1 206 ? 15.087 -5.274 -3.444 1.00 73.81 206 ILE A CA 1
ATOM 1713 C C . ILE A 1 206 ? 14.644 -5.838 -4.795 1.00 73.81 206 ILE A C 1
ATOM 1715 O O . ILE A 1 206 ? 14.320 -7.027 -4.898 1.00 73.81 206 ILE A O 1
ATOM 1719 N N . HIS A 1 207 ? 14.612 -4.995 -5.830 1.00 80.06 207 HIS A N 1
ATOM 1720 C CA . HIS A 1 207 ? 14.180 -5.379 -7.170 1.00 80.06 207 HIS A CA 1
ATOM 1721 C C . HIS A 1 207 ? 14.681 -4.384 -8.221 1.00 80.06 207 HIS A C 1
ATOM 1723 O O . HIS A 1 207 ? 14.800 -3.195 -7.947 1.00 80.06 207 HIS A O 1
ATOM 1729 N N . ASN A 1 208 ? 14.883 -4.863 -9.450 1.00 77.56 208 ASN A N 1
ATOM 1730 C CA . ASN A 1 208 ? 15.371 -4.036 -10.560 1.00 77.56 208 ASN A CA 1
ATOM 1731 C C . ASN A 1 208 ? 14.340 -2.976 -11.007 1.00 77.56 208 ASN A C 1
ATOM 1733 O O . ASN A 1 208 ? 14.696 -1.899 -11.479 1.00 77.56 208 ASN A O 1
ATOM 1737 N N . ASP A 1 209 ? 13.046 -3.268 -10.847 1.00 82.12 209 ASP A N 1
ATOM 1738 C CA . ASP A 1 209 ? 11.962 -2.331 -11.167 1.00 82.12 209 ASP A CA 1
ATOM 1739 C C . ASP A 1 209 ? 11.564 -1.456 -9.977 1.00 82.12 209 ASP A C 1
ATOM 1741 O O . ASP A 1 209 ? 10.641 -1.770 -9.222 1.00 82.12 209 ASP A O 1
ATOM 1745 N N . VAL A 1 210 ? 12.220 -0.298 -9.878 1.00 83.31 210 VAL A N 1
ATOM 1746 C CA . VAL A 1 210 ? 11.989 0.729 -8.846 1.00 83.31 210 VAL A CA 1
ATOM 1747 C C . VAL A 1 210 ? 10.508 1.099 -8.687 1.00 83.31 210 VAL A C 1
ATOM 1749 O O . VAL A 1 210 ? 10.005 1.216 -7.574 1.00 83.31 210 VAL A O 1
ATOM 1752 N N . PHE A 1 211 ? 9.775 1.232 -9.795 1.00 83.81 211 PHE A N 1
ATOM 1753 C CA . PHE A 1 211 ? 8.358 1.616 -9.777 1.00 83.81 211 PHE A CA 1
ATOM 1754 C C . PHE A 1 211 ? 7.485 0.582 -9.063 1.00 83.81 211 PHE A C 1
ATOM 1756 O O . PHE A 1 211 ? 6.603 0.938 -8.288 1.00 83.81 211 PHE A O 1
ATOM 1763 N N . LEU A 1 212 ? 7.749 -0.702 -9.304 1.00 83.50 212 LEU A N 1
ATOM 1764 C CA . LEU A 1 212 ? 6.959 -1.794 -8.752 1.00 83.50 212 LEU A CA 1
ATOM 1765 C C . LEU A 1 212 ? 7.228 -1.946 -7.247 1.00 83.50 212 LEU A C 1
ATOM 1767 O O . LEU A 1 212 ? 6.294 -2.169 -6.475 1.00 83.50 212 LEU A O 1
ATOM 1771 N N . VAL A 1 213 ? 8.476 -1.714 -6.820 1.00 86.75 213 VAL A N 1
ATOM 1772 C CA . VAL A 1 213 ? 8.854 -1.636 -5.400 1.00 86.75 213 VAL A CA 1
ATOM 1773 C C . VAL A 1 213 ? 8.146 -0.484 -4.704 1.00 86.75 213 VAL A C 1
ATOM 1775 O O . VAL A 1 213 ? 7.485 -0.707 -3.691 1.00 86.75 213 VAL A O 1
ATOM 1778 N N . LEU A 1 214 ? 8.230 0.728 -5.256 1.00 86.19 214 LEU A N 1
ATOM 1779 C CA . LEU A 1 214 ? 7.588 1.900 -4.665 1.00 86.19 214 LEU A CA 1
ATOM 1780 C C . LEU A 1 214 ? 6.070 1.727 -4.585 1.00 86.19 214 LEU A C 1
ATOM 1782 O O . LEU A 1 214 ? 5.493 1.991 -3.532 1.00 86.19 214 LEU A O 1
ATOM 1786 N N . LEU A 1 215 ? 5.431 1.235 -5.649 1.00 87.56 215 LEU A N 1
ATOM 1787 C CA . LEU A 1 215 ? 3.985 1.027 -5.691 1.00 87.56 215 LEU A CA 1
ATOM 1788 C C . LEU A 1 215 ? 3.529 -0.008 -4.652 1.00 87.56 215 LEU A C 1
ATOM 1790 O O . LEU A 1 215 ? 2.644 0.276 -3.844 1.00 87.56 215 LEU A O 1
ATOM 1794 N N . PHE A 1 216 ? 4.153 -1.187 -4.630 1.00 89.94 216 PHE A N 1
ATOM 1795 C CA . PHE A 1 216 ? 3.749 -2.274 -3.738 1.00 89.94 216 PHE A CA 1
ATOM 1796 C C . PHE A 1 216 ? 4.074 -1.982 -2.268 1.00 89.94 216 PHE A C 1
ATOM 1798 O O . PHE A 1 216 ? 3.228 -2.163 -1.385 1.00 89.94 216 PHE A O 1
ATOM 1805 N N . ILE A 1 217 ? 5.288 -1.499 -1.986 1.00 90.00 217 ILE A N 1
ATOM 1806 C CA . ILE A 1 217 ? 5.726 -1.244 -0.613 1.00 90.00 217 ILE A CA 1
ATOM 1807 C C . ILE A 1 217 ? 4.992 -0.045 -0.018 1.00 90.00 217 ILE A C 1
ATOM 1809 O O . ILE A 1 217 ? 4.527 -0.143 1.114 1.00 90.00 217 ILE A O 1
ATOM 1813 N N . SER A 1 218 ? 4.805 1.049 -0.762 1.00 90.31 218 SER A N 1
ATOM 1814 C CA . SER A 1 218 ? 4.077 2.216 -0.239 1.00 90.31 218 SER A CA 1
ATOM 1815 C C . SER A 1 218 ? 2.614 1.883 0.050 1.00 90.31 218 SER A C 1
ATOM 1817 O O . SER A 1 218 ? 2.080 2.274 1.089 1.00 90.31 218 SER A O 1
ATOM 1819 N N . TYR A 1 219 ? 1.967 1.109 -0.829 1.00 90.88 219 TYR A N 1
ATOM 1820 C CA . TYR A 1 219 ? 0.582 0.685 -0.631 1.00 90.88 219 TYR A CA 1
ATOM 1821 C C . TYR A 1 219 ? 0.417 -0.240 0.587 1.00 90.88 219 TYR A C 1
ATOM 1823 O O . TYR A 1 219 ? -0.461 -0.029 1.432 1.00 90.88 219 TYR A O 1
ATOM 1831 N N . THR A 1 220 ? 1.283 -1.249 0.717 1.00 92.75 220 THR A N 1
ATOM 1832 C CA . THR A 1 220 ? 1.267 -2.161 1.873 1.00 92.75 220 THR A CA 1
ATOM 1833 C C . THR A 1 220 ? 1.645 -1.435 3.165 1.00 92.75 220 THR A C 1
ATOM 1835 O O . THR A 1 220 ? 1.014 -1.667 4.194 1.00 92.75 220 THR A O 1
ATOM 1838 N N . LEU A 1 221 ? 2.585 -0.484 3.113 1.00 92.38 221 LEU A N 1
ATOM 1839 C CA . LEU A 1 221 ? 2.972 0.365 4.244 1.00 92.38 221 LEU A CA 1
ATOM 1840 C C . LEU A 1 221 ? 1.781 1.156 4.774 1.00 92.38 221 LEU A C 1
ATOM 1842 O O . LEU A 1 221 ? 1.492 1.111 5.969 1.00 92.38 221 LEU A O 1
ATOM 1846 N N . LEU A 1 222 ? 1.056 1.832 3.882 1.00 92.25 222 LEU A N 1
ATOM 1847 C CA . LEU A 1 222 ? -0.116 2.619 4.252 1.00 92.25 222 LEU A CA 1
ATOM 1848 C C . LEU A 1 222 ? -1.220 1.738 4.851 1.00 92.25 222 LEU A C 1
ATOM 1850 O O . LEU A 1 222 ? -1.841 2.106 5.850 1.00 92.25 222 LEU A O 1
ATOM 1854 N N . SER A 1 223 ? -1.409 0.544 4.287 1.00 92.94 223 SER A N 1
ATOM 1855 C CA . SER A 1 223 ? -2.358 -0.448 4.801 1.00 92.94 223 SER A CA 1
ATOM 1856 C C . SER A 1 223 ? -1.986 -0.910 6.217 1.00 92.94 223 SER A C 1
ATOM 1858 O O . SER A 1 223 ? -2.849 -0.954 7.097 1.00 92.94 223 SER A O 1
ATOM 1860 N N . TYR A 1 224 ? -0.702 -1.181 6.481 1.00 93.81 224 TYR A N 1
ATOM 1861 C CA . TYR A 1 224 ? -0.228 -1.561 7.814 1.00 93.81 224 TYR A CA 1
ATOM 1862 C C . TYR A 1 224 ? -0.331 -0.427 8.829 1.00 93.81 224 TYR A C 1
ATOM 1864 O O . TYR A 1 224 ? -0.743 -0.678 9.961 1.00 93.81 224 TYR A O 1
ATOM 1872 N N . ILE A 1 225 ? -0.010 0.811 8.439 1.00 93.06 225 ILE A N 1
ATOM 1873 C CA . ILE A 1 225 ? -0.195 1.986 9.300 1.00 93.06 225 ILE A CA 1
ATOM 1874 C C . ILE A 1 225 ? -1.670 2.102 9.686 1.00 93.06 225 ILE A C 1
ATOM 1876 O O . ILE A 1 225 ? -1.976 2.204 10.871 1.00 93.06 225 ILE A O 1
ATOM 1880 N N . SER A 1 226 ? -2.583 2.028 8.712 1.00 93.88 226 SER A N 1
ATOM 1881 C CA . SER A 1 226 ? -4.027 2.114 8.958 1.00 93.88 226 SER A CA 1
ATOM 1882 C C . SER A 1 226 ? -4.500 1.056 9.964 1.00 93.88 226 SER A C 1
ATOM 1884 O O . SER A 1 226 ? -5.110 1.393 10.983 1.00 93.88 226 SER A O 1
ATOM 1886 N N . PHE A 1 227 ? -4.110 -0.206 9.749 1.00 93.44 227 PHE A N 1
ATOM 1887 C CA . PHE A 1 227 ? -4.413 -1.310 10.662 1.00 93.44 227 PHE A CA 1
ATOM 1888 C C . PHE A 1 227 ? -3.839 -1.087 12.072 1.00 93.44 227 PHE A C 1
ATOM 1890 O O . PHE A 1 227 ? -4.536 -1.242 13.076 1.00 93.44 227 PHE A O 1
ATOM 1897 N N . CYS A 1 228 ? -2.573 -0.676 12.174 1.00 92.81 228 CYS A N 1
ATOM 1898 C CA . CYS A 1 228 ? -1.917 -0.444 13.459 1.00 92.81 228 CYS A CA 1
ATOM 1899 C C . CYS A 1 228 ? -2.546 0.730 14.224 1.00 92.81 228 CYS A C 1
ATOM 1901 O O . CYS A 1 228 ? -2.714 0.655 15.441 1.00 92.81 228 CYS A O 1
ATOM 1903 N N . LEU A 1 229 ? -2.960 1.794 13.532 1.00 91.88 229 LEU A N 1
ATOM 1904 C CA . LEU A 1 229 ? -3.669 2.918 14.144 1.00 91.88 229 LEU A CA 1
ATOM 1905 C C . LEU A 1 229 ? -5.027 2.497 14.720 1.00 91.88 229 LEU A C 1
ATOM 1907 O O . LEU A 1 229 ? -5.405 2.948 15.805 1.00 91.88 229 LEU A O 1
ATOM 1911 N N . GLU A 1 230 ? -5.758 1.625 14.029 1.00 92.38 230 GLU A N 1
ATOM 1912 C CA . GLU A 1 230 ? -7.012 1.059 14.533 1.00 92.38 230 GLU A CA 1
ATOM 1913 C C . GLU A 1 230 ? -6.789 0.149 15.752 1.00 92.38 230 GLU A C 1
ATOM 1915 O O . GLU A 1 230 ? -7.523 0.216 16.748 1.00 92.38 230 GLU A O 1
ATOM 1920 N N . LEU A 1 231 ? -5.707 -0.631 15.736 1.00 91.44 231 LEU A N 1
ATOM 1921 C CA . LEU A 1 231 ? -5.307 -1.471 16.858 1.00 91.44 231 LEU A CA 1
ATOM 1922 C C . LEU A 1 231 ? -4.983 -0.635 18.114 1.00 91.44 231 LEU A C 1
ATOM 1924 O O . LEU A 1 231 ? -5.481 -0.928 19.205 1.00 91.44 231 LEU A O 1
ATOM 1928 N N . VAL A 1 232 ? -4.226 0.459 17.964 1.00 91.06 232 VAL A N 1
ATOM 1929 C CA . VAL A 1 232 ? -3.925 1.412 19.052 1.00 91.06 232 VAL A CA 1
ATOM 1930 C C . VAL A 1 232 ? -5.203 2.028 19.625 1.00 91.06 232 VAL A C 1
ATOM 1932 O O . VAL A 1 232 ? -5.373 2.061 20.849 1.00 91.06 232 VAL A O 1
ATOM 1935 N N . LYS A 1 233 ? -6.137 2.466 18.767 1.00 89.12 233 LYS A N 1
ATOM 1936 C CA . LYS A 1 233 ? -7.443 2.999 19.202 1.00 89.12 233 LYS A CA 1
ATOM 1937 C C . LYS A 1 233 ? -8.213 1.978 20.042 1.00 89.12 233 LYS A C 1
ATOM 1939 O O . LYS A 1 233 ? -8.778 2.330 21.080 1.00 89.12 233 LYS A O 1
ATOM 1944 N N . THR A 1 234 ? -8.182 0.710 19.640 1.00 85.88 234 THR A N 1
ATOM 1945 C CA . THR A 1 234 ? -8.846 -0.386 20.358 1.00 85.88 234 THR A CA 1
ATOM 1946 C C . THR A 1 234 ? -8.248 -0.606 21.752 1.00 85.88 234 THR A C 1
ATOM 1948 O O . THR A 1 234 ? -8.989 -0.796 22.723 1.00 85.88 234 THR A O 1
ATOM 1951 N N . PHE A 1 235 ? -6.921 -0.528 21.894 1.00 81.12 235 PHE A N 1
ATOM 1952 C CA . PHE A 1 235 ? -6.263 -0.612 23.202 1.00 81.12 235 PHE A CA 1
ATOM 1953 C C . PHE A 1 235 ? -6.595 0.585 24.102 1.00 81.12 235 PHE A C 1
ATOM 1955 O O . PHE A 1 235 ? -6.952 0.389 25.265 1.00 81.12 235 PHE A O 1
ATOM 1962 N N . GLY A 1 236 ? -6.567 1.808 23.565 1.00 67.69 236 GLY A N 1
ATOM 1963 C CA . GLY A 1 236 ? -6.947 3.016 24.308 1.00 67.69 236 GLY A CA 1
ATOM 1964 C C . GLY A 1 236 ? -8.403 2.990 24.796 1.00 67.69 236 GLY A C 1
ATOM 1965 O O . GLY A 1 236 ? -8.692 3.389 25.928 1.00 67.69 236 GLY A O 1
ATOM 1966 N N . GLY A 1 237 ? -9.318 2.445 23.985 1.00 60.44 237 GLY A N 1
ATOM 1967 C CA . GLY A 1 237 ? -10.729 2.273 24.343 1.00 60.44 237 GLY A CA 1
ATOM 1968 C C . GLY A 1 237 ? -10.975 1.234 25.447 1.00 60.44 237 GLY A C 1
ATOM 1969 O O . GLY A 1 237 ? -11.811 1.454 26.326 1.00 60.44 237 GLY A O 1
ATOM 1970 N N . LYS A 1 238 ? -10.225 0.119 25.458 1.00 55.72 238 LYS A N 1
ATOM 1971 C CA . LYS A 1 238 ? -10.328 -0.913 26.512 1.00 55.72 238 LYS A CA 1
ATOM 1972 C C . LYS A 1 238 ? -9.808 -0.425 27.868 1.00 55.72 238 LYS A C 1
ATOM 1974 O O . LYS A 1 238 ? -10.406 -0.763 28.890 1.00 55.72 238 LYS A O 1
ATOM 1979 N N . THR A 1 239 ? -8.756 0.396 27.892 1.00 53.19 239 THR A N 1
ATOM 1980 C CA . THR A 1 239 ? -8.218 0.969 29.139 1.00 53.19 239 THR A CA 1
ATOM 1981 C C . THR A 1 239 ? -9.202 1.951 29.782 1.00 53.19 239 THR A C 1
ATOM 1983 O O . THR A 1 239 ? -9.439 1.855 30.983 1.00 53.19 239 THR A O 1
ATOM 1986 N N . ARG A 1 240 ? -9.882 2.805 28.994 1.00 48.66 240 ARG A N 1
ATOM 1987 C CA . ARG A 1 240 ? -10.921 3.721 29.518 1.00 48.66 240 ARG A CA 1
ATOM 1988 C C . ARG A 1 240 ? -12.135 3.009 30.122 1.00 48.66 240 ARG A C 1
ATOM 1990 O O . ARG A 1 240 ? -12.719 3.522 31.070 1.00 48.66 240 ARG A O 1
ATOM 1997 N N . ARG A 1 241 ? -12.527 1.833 29.613 1.00 44.72 241 ARG A N 1
ATOM 1998 C CA . ARG A 1 241 ? -13.654 1.068 30.189 1.00 44.72 241 ARG A CA 1
ATOM 1999 C C . ARG A 1 241 ? -13.331 0.432 31.542 1.00 44.72 241 ARG A C 1
ATOM 2001 O O . ARG A 1 241 ? -14.246 0.266 32.340 1.00 44.72 241 ARG A O 1
ATOM 2008 N N . LYS A 1 242 ? -12.072 0.070 31.819 1.00 43.59 242 LYS A N 1
ATOM 2009 C CA . LYS A 1 242 ? -11.700 -0.605 33.079 1.00 43.59 242 LYS A CA 1
ATOM 2010 C C . LYS A 1 242 ? -11.574 0.339 34.277 1.00 43.59 242 LYS A C 1
ATOM 2012 O O . LYS A 1 242 ? -11.798 -0.100 35.398 1.00 43.59 242 LYS A O 1
ATOM 2017 N N . THR A 1 243 ? -11.266 1.615 34.065 1.00 45.12 243 THR A N 1
ATOM 2018 C CA . THR A 1 243 ? -11.145 2.604 35.153 1.00 45.12 243 THR A CA 1
ATOM 2019 C C . THR A 1 243 ? -12.485 3.186 35.609 1.00 45.12 243 THR A C 1
ATOM 2021 O O . THR A 1 243 ? -12.528 3.855 36.629 1.00 45.12 243 THR A O 1
ATOM 2024 N N . SER A 1 244 ? -13.585 2.915 34.899 1.00 40.66 244 SER A N 1
ATOM 2025 C CA . SER A 1 244 ? -14.915 3.467 35.210 1.00 40.66 244 SER A CA 1
ATOM 2026 C C . SER A 1 244 ? -15.725 2.657 36.239 1.00 40.66 244 SER A C 1
ATOM 2028 O O . SER A 1 244 ? -16.846 3.044 36.547 1.00 40.66 244 SER A O 1
ATOM 2030 N N . TRP A 1 245 ? -15.197 1.540 36.755 1.00 44.78 245 TRP A N 1
ATOM 2031 C CA . TRP A 1 245 ? -15.888 0.651 37.712 1.00 44.78 245 TRP A CA 1
ATOM 2032 C C . TRP A 1 245 ? -15.229 0.622 39.099 1.00 44.78 245 TRP A C 1
ATOM 2034 O O . TRP A 1 245 ? -15.386 -0.341 39.846 1.00 44.78 245 TRP A O 1
ATOM 2044 N N . LYS A 1 246 ? -14.443 1.649 39.432 1.00 40.53 246 LYS A N 1
ATOM 2045 C CA . LYS A 1 246 ? -13.829 1.815 40.753 1.00 40.53 246 LYS A CA 1
ATOM 2046 C C . LYS A 1 246 ? -13.959 3.262 41.230 1.00 40.53 246 LYS A C 1
ATOM 2048 O O . LYS A 1 246 ? -12.953 3.950 41.332 1.00 40.53 246 LYS A O 1
ATOM 2053 N N . THR A 1 247 ? -15.187 3.692 41.487 1.00 39.03 247 THR A N 1
ATOM 2054 C CA . THR A 1 247 ? -15.550 4.799 42.390 1.00 39.03 247 THR A CA 1
ATOM 2055 C C . THR A 1 247 ? -17.019 4.657 42.718 1.00 39.03 247 THR A C 1
ATOM 2057 O O . THR A 1 247 ? -17.788 4.479 41.744 1.00 39.03 247 THR A O 1
#

InterPro domains:
  IPR051085 Membrane-bound O-acyltransferase [PTHR13285] (50-233)